Protein AF-A0AAE7AAE0-F1 (afdb_monomer_lite)

Sequence (196 aa):
MTRKLISLSLTSLFLLHGCTSSFTETDPLNIALKTCGMGLSTQTSHVFKAAYEIASKKGAAEFSSTMNRSVDTQEHALLAQLGDKSPESTKAILKEISNVRECVIAQSTLLRPASRPELLEQCRLNIQQRISPPGPVSYGTLRYWTQLPDDPKYKKDMPIMAGHFDNGGKGFDVKAQCDISGGRLQDVIDLEPTAG

Radius of gyration: 27.68 Å; chains: 1; bounding box: 67×88×66 Å

Secondary structure (DSSP, 8-state):
---------------------------HHHHHHHHTT--TTSHHHHHHHHHHHHHTTS-HHHHHHHHHHHHHHHHHHHHHHHTTS-HHHHHHHHHHHHHHHHHHHHHHHHHSPPPHHHHHHHHHHHHHHHHS-SSSS---EEEEEEE-TTSTT--SSS-EEEEEEE-SSS-EEEEEEEE-GGGS--EEEEEPP---

Foldseek 3Di:
DDDDDDDDDPDDDPPPPPDDPPPPVLQLLVVQCVVLPHDCPDPLVVLQVQQQVQLLVDALVCNLVSSVVSSVVSLVVLCVVCDPVDPVVNVVSVVVNVSRVVSSSVSSSVSRQHDPVRLLVVLLVVVLCVVANDDPDGQFHWPPWDWDCVDPPADPQWTKIKTWTDRVPPTGIWIWTFRCPPRHGPDIGTDPPPDD

Structure (mmCIF, N/CA/C/O backbone):
data_AF-A0AAE7AAE0-F1
#
_entry.id   AF-A0AAE7AAE0-F1
#
loop_
_atom_site.group_PDB
_atom_site.id
_atom_site.type_symbol
_atom_site.label_atom_id
_atom_site.label_alt_id
_atom_site.label_comp_id
_atom_site.label_asym_id
_atom_site.label_entity_id
_atom_site.label_seq_id
_atom_site.pdbx_PDB_ins_code
_atom_site.Cartn_x
_atom_site.Cartn_y
_atom_site.Cartn_z
_atom_site.occupancy
_atom_site.B_iso_or_equiv
_atom_site.auth_seq_id
_atom_site.auth_comp_id
_atom_site.auth_asym_id
_atom_site.auth_atom_id
_atom_site.pdbx_PDB_model_num
ATOM 1 N N . MET A 1 1 ? -41.014 -76.962 -3.946 1.00 43.84 1 MET A N 1
ATOM 2 C CA . MET A 1 1 ? -39.890 -76.914 -2.985 1.00 43.84 1 MET A CA 1
ATOM 3 C C . MET A 1 1 ? -38.593 -76.768 -3.763 1.00 43.84 1 MET A C 1
ATOM 5 O O . MET A 1 1 ? -38.156 -77.740 -4.357 1.00 43.84 1 MET A O 1
ATOM 9 N N . THR A 1 2 ? -38.001 -75.573 -3.774 1.00 36.84 2 THR A N 1
ATOM 10 C CA . THR A 1 2 ? -36.657 -75.312 -4.322 1.00 36.84 2 THR A CA 1
ATOM 11 C C . THR A 1 2 ? -36.124 -74.022 -3.695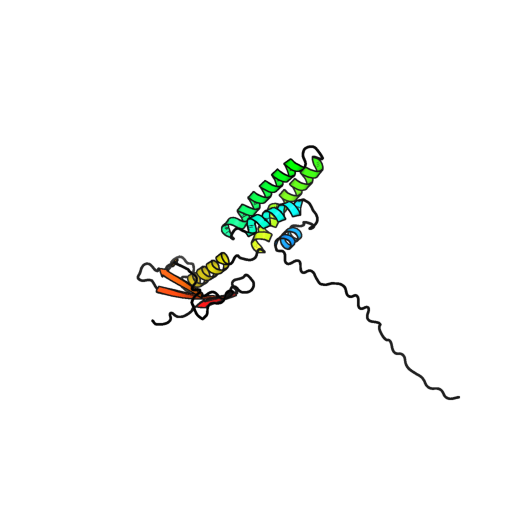 1.00 36.84 2 THR A C 1
ATOM 13 O O . THR A 1 2 ? -36.707 -72.954 -3.850 1.00 36.84 2 THR A O 1
ATOM 16 N N . ARG A 1 3 ? -35.038 -74.146 -2.924 1.00 39.38 3 ARG A N 1
ATOM 17 C CA . ARG A 1 3 ? -34.272 -73.050 -2.307 1.00 39.38 3 ARG A CA 1
ATOM 18 C C . ARG A 1 3 ? -33.516 -72.260 -3.376 1.00 39.38 3 ARG A C 1
ATOM 20 O O . ARG A 1 3 ? -32.877 -72.899 -4.206 1.00 39.38 3 ARG A O 1
ATOM 27 N N . LYS A 1 4 ? -33.430 -70.929 -3.248 1.00 42.41 4 LYS A N 1
ATOM 28 C CA . LYS A 1 4 ? -32.233 -70.155 -3.634 1.00 42.41 4 LYS A CA 1
ATOM 29 C C . LYS A 1 4 ? -32.022 -68.960 -2.696 1.00 42.41 4 LYS A C 1
ATOM 31 O O . LYS A 1 4 ? -32.944 -68.206 -2.417 1.00 42.41 4 LYS A O 1
ATOM 36 N N . LEU A 1 5 ? -30.787 -68.868 -2.205 1.00 49.28 5 LEU A N 1
ATOM 37 C CA . LEU A 1 5 ? -30.197 -67.786 -1.421 1.00 49.28 5 LEU A CA 1
ATOM 38 C C . LEU A 1 5 ? -30.045 -66.513 -2.268 1.00 49.28 5 LEU A C 1
ATOM 40 O O . LEU A 1 5 ? -29.562 -66.602 -3.394 1.00 49.28 5 LEU A O 1
ATOM 44 N N . ILE A 1 6 ? -30.369 -65.351 -1.698 1.00 50.25 6 ILE A N 1
ATOM 45 C CA . ILE A 1 6 ? -29.971 -64.014 -2.179 1.00 50.25 6 ILE A CA 1
ATOM 46 C C . ILE A 1 6 ? -29.660 -63.211 -0.903 1.00 50.25 6 ILE A C 1
ATOM 48 O O . ILE A 1 6 ? -30.561 -62.916 -0.129 1.00 50.25 6 ILE A O 1
ATOM 52 N N . SER A 1 7 ? -28.414 -63.254 -0.425 1.00 47.31 7 SER A N 1
ATOM 53 C CA . SER A 1 7 ? -27.341 -62.273 -0.669 1.00 47.31 7 SER A CA 1
ATOM 54 C C . SER A 1 7 ? -27.640 -60.886 -0.079 1.00 47.31 7 SER A C 1
ATOM 56 O O . SER A 1 7 ? -28.463 -60.134 -0.591 1.00 47.31 7 SER A O 1
ATOM 58 N N . LEU A 1 8 ? -26.939 -60.596 1.026 1.00 45.44 8 LEU A N 1
ATOM 59 C CA . LEU A 1 8 ? -26.774 -59.290 1.662 1.00 45.44 8 LEU A CA 1
ATOM 60 C C . LEU A 1 8 ? -26.325 -58.239 0.635 1.00 45.44 8 LEU A C 1
ATOM 62 O O . LEU A 1 8 ? -25.303 -58.414 -0.025 1.00 45.44 8 LEU A O 1
ATOM 66 N N . SER A 1 9 ? -27.003 -57.096 0.594 1.00 41.69 9 SER A N 1
ATOM 67 C CA . SER A 1 9 ? -26.444 -55.858 0.044 1.00 41.69 9 SER A CA 1
ATOM 68 C C . SER A 1 9 ? -26.658 -54.743 1.062 1.00 41.69 9 SER A C 1
ATOM 70 O O . SER A 1 9 ? -27.753 -54.205 1.198 1.00 41.69 9 SER A O 1
ATOM 72 N N . LEU A 1 10 ? -25.599 -54.440 1.817 1.00 45.53 10 LEU A N 1
ATOM 73 C CA . LEU A 1 10 ? -25.450 -53.200 2.573 1.00 45.53 10 LEU A CA 1
ATOM 74 C C . LEU A 1 10 ? -25.434 -52.038 1.570 1.00 45.53 10 LEU A C 1
ATOM 76 O O . LEU A 1 10 ? -24.402 -51.742 0.972 1.00 45.53 10 LEU A O 1
ATOM 80 N N . THR A 1 11 ? -26.560 -51.363 1.389 1.00 53.41 11 THR A N 1
ATOM 81 C CA . THR A 1 11 ? -26.568 -50.009 0.829 1.00 53.41 11 THR A CA 1
ATOM 82 C C . THR A 1 11 ? -26.506 -49.021 1.980 1.00 53.41 11 THR A C 1
ATOM 84 O O . THR A 1 11 ? -27.521 -48.666 2.576 1.00 53.41 11 THR A O 1
ATOM 87 N N . SER A 1 12 ? -25.278 -48.604 2.294 1.00 45.06 12 SER A N 1
ATOM 88 C CA . SER A 1 12 ? -24.982 -47.402 3.068 1.00 45.06 12 SER A CA 1
ATOM 89 C C . SER A 1 12 ? -25.694 -46.215 2.426 1.00 45.06 12 SER A C 1
ATOM 91 O O . SER A 1 12 ? -25.289 -45.729 1.368 1.00 45.06 12 SER A O 1
ATOM 93 N N . LEU A 1 13 ? -26.780 -45.768 3.053 1.00 44.00 13 LEU A N 1
ATOM 94 C CA . LEU A 1 13 ? -27.458 -44.535 2.691 1.00 44.00 13 LEU A CA 1
ATOM 95 C C . LEU A 1 13 ? -26.522 -43.380 3.069 1.00 44.00 13 LEU A C 1
ATOM 97 O O . LEU A 1 13 ? -26.352 -43.051 4.243 1.00 44.00 13 LEU A O 1
ATOM 101 N N . PHE A 1 14 ? -25.860 -42.819 2.059 1.00 44.91 14 PHE A N 1
ATOM 102 C CA . PHE A 1 14 ? -25.100 -41.585 2.172 1.00 44.91 14 PHE A CA 1
ATOM 103 C C . PHE A 1 14 ? -26.021 -40.483 2.700 1.00 44.91 14 PHE A C 1
ATOM 105 O O . PHE A 1 14 ? -26.915 -39.998 2.009 1.00 44.91 14 PHE A O 1
ATOM 112 N N . LEU A 1 15 ? -25.771 -40.092 3.946 1.00 40.62 15 LEU A N 1
ATOM 113 C CA . LEU A 1 15 ? -26.230 -38.849 4.538 1.00 40.62 15 LEU A CA 1
ATOM 114 C C . LEU A 1 15 ? -25.589 -37.686 3.766 1.00 40.62 15 LEU A C 1
ATOM 116 O O . LEU A 1 15 ? -24.523 -37.197 4.136 1.00 40.62 15 LEU A O 1
ATOM 120 N N . LEU A 1 16 ? -26.234 -37.244 2.686 1.00 38.31 16 LEU A N 1
ATOM 121 C CA . LEU A 1 16 ? -25.961 -35.954 2.053 1.00 38.31 16 LEU A CA 1
ATOM 122 C C . LEU A 1 16 ? -26.473 -34.839 2.977 1.00 38.31 16 LEU A C 1
ATOM 124 O O . LEU A 1 16 ? -27.510 -34.224 2.742 1.00 38.31 16 LEU A O 1
ATOM 128 N N . HIS A 1 17 ? -25.724 -34.586 4.051 1.00 38.88 17 HIS A N 1
ATOM 129 C CA . HIS A 1 17 ? -25.752 -33.306 4.745 1.00 38.88 17 HIS A CA 1
ATOM 130 C C . HIS A 1 17 ? -25.109 -32.271 3.819 1.00 38.88 17 HIS A C 1
ATOM 132 O O . HIS A 1 17 ? -23.898 -32.068 3.825 1.00 38.88 17 HIS A O 1
ATOM 138 N N . GLY A 1 18 ? -25.936 -31.635 2.993 1.00 42.44 18 GLY A N 1
ATOM 139 C CA . GLY A 1 18 ? -25.594 -30.398 2.302 1.00 42.44 18 GLY A CA 1
ATOM 140 C C . GLY A 1 18 ? -25.511 -29.239 3.296 1.00 42.44 18 GLY A C 1
ATOM 141 O O . GLY A 1 18 ? -26.432 -28.441 3.393 1.00 42.44 18 GLY A O 1
ATOM 142 N N . CYS A 1 19 ? -24.403 -29.175 4.027 1.00 45.84 19 CYS A N 1
ATOM 143 C CA . CYS A 1 19 ? -23.901 -28.052 4.818 1.00 45.84 19 CYS A CA 1
ATOM 144 C C . CYS A 1 19 ? -22.377 -28.117 4.614 1.00 45.84 19 CYS A C 1
ATOM 146 O O . CYS A 1 19 ? -21.795 -29.170 4.826 1.00 45.84 19 CYS A O 1
ATOM 148 N N . THR A 1 20 ? -21.633 -27.118 4.170 1.00 37.56 20 THR A N 1
ATOM 149 C CA . THR A 1 20 ? -21.802 -25.675 4.187 1.00 37.56 20 THR A CA 1
ATOM 150 C C . THR A 1 20 ? -21.024 -25.121 2.992 1.00 37.56 20 THR A C 1
ATOM 152 O O . THR A 1 20 ? -19.941 -25.599 2.654 1.00 37.56 20 THR A O 1
ATOM 155 N N . SER A 1 21 ? -21.531 -24.075 2.351 1.00 37.25 21 SER A N 1
ATOM 156 C CA . SER A 1 21 ? -20.639 -23.124 1.699 1.00 37.25 21 SER A CA 1
ATOM 157 C C . SER A 1 21 ? -19.737 -22.564 2.795 1.00 37.25 21 SER A C 1
ATOM 159 O O . SER A 1 21 ? -20.201 -21.791 3.635 1.00 37.25 21 SER A O 1
ATOM 161 N N . SER A 1 22 ? -18.481 -23.005 2.837 1.00 30.20 22 SER A N 1
ATOM 162 C CA . SER A 1 22 ? -17.444 -22.363 3.631 1.00 30.20 22 SER A CA 1
ATOM 163 C C . SER A 1 22 ? -17.414 -20.892 3.230 1.00 30.20 22 SER A C 1
ATOM 165 O O . SER A 1 22 ? -16.876 -20.539 2.184 1.00 30.20 22 SER A O 1
ATOM 167 N N . PHE A 1 23 ? -18.026 -20.033 4.044 1.00 35.06 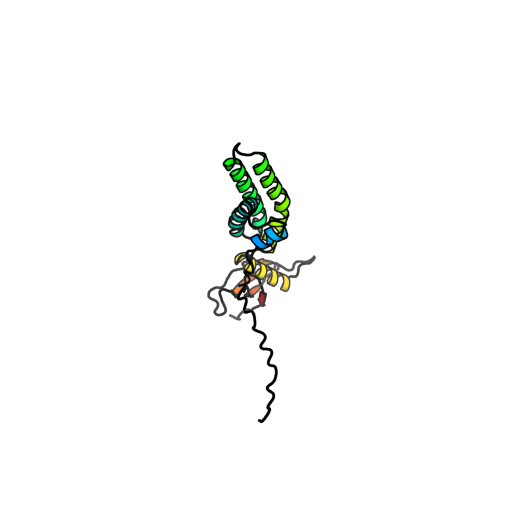23 PHE A N 1
ATOM 168 C CA . PHE A 1 23 ? -17.685 -18.622 4.082 1.00 35.06 23 PHE A CA 1
ATOM 169 C C . PHE A 1 23 ? -16.222 -18.587 4.526 1.00 35.06 23 PHE A C 1
ATOM 171 O O . PHE A 1 23 ? -15.909 -18.585 5.714 1.00 35.06 23 PHE A O 1
ATOM 178 N N . THR A 1 24 ? -15.297 -18.655 3.571 1.00 42.22 24 THR A N 1
ATOM 179 C CA . THR A 1 24 ? -13.957 -18.132 3.798 1.00 42.22 24 THR A CA 1
ATOM 180 C C . THR A 1 24 ? -14.162 -16.652 4.041 1.00 42.22 24 THR A C 1
ATOM 182 O O . THR A 1 24 ? -14.444 -15.893 3.119 1.00 42.22 24 THR A O 1
ATOM 185 N N . GLU A 1 25 ? -14.146 -16.270 5.309 1.00 46.31 25 GLU A N 1
ATOM 186 C CA . GLU A 1 25 ? -14.169 -14.888 5.742 1.00 46.31 25 GLU A CA 1
ATOM 187 C C . GLU A 1 25 ? -12.886 -14.226 5.226 1.00 46.31 25 GLU A C 1
ATOM 189 O O . GLU A 1 25 ? -11.825 -14.334 5.829 1.00 46.31 25 GLU A O 1
ATOM 194 N N . THR A 1 26 ? -12.964 -13.646 4.025 1.00 63.59 26 THR A N 1
ATOM 195 C CA . THR A 1 26 ? -11.843 -13.008 3.318 1.00 63.59 26 THR A CA 1
ATOM 196 C C . THR A 1 26 ? -11.649 -11.551 3.718 1.00 63.59 26 THR A C 1
ATOM 198 O O . THR A 1 26 ? -10.792 -10.888 3.142 1.00 63.59 26 THR A O 1
ATOM 201 N N . ASP A 1 27 ? -12.455 -11.023 4.643 1.00 81.50 27 ASP A N 1
ATOM 202 C CA . ASP A 1 27 ? -12.298 -9.655 5.129 1.00 81.50 27 ASP A CA 1
ATOM 203 C C . ASP A 1 27 ? -11.040 -9.575 6.020 1.00 81.50 27 ASP A C 1
ATOM 205 O O . ASP A 1 27 ? -11.009 -10.202 7.088 1.00 81.50 27 ASP A O 1
ATOM 209 N N . PRO A 1 28 ? -10.003 -8.817 5.610 1.00 86.44 28 PRO A N 1
ATOM 210 C CA . PRO A 1 28 ? -8.770 -8.647 6.375 1.00 86.44 28 PRO A CA 1
ATOM 211 C C . PRO A 1 28 ? -9.005 -8.219 7.820 1.00 86.44 28 PRO A C 1
ATOM 213 O O . PRO A 1 28 ? -8.279 -8.647 8.718 1.00 86.44 28 PRO A O 1
ATOM 216 N N . LEU A 1 29 ? -10.020 -7.381 8.051 1.00 88.62 29 LEU A N 1
ATOM 217 C CA . LEU A 1 29 ? -10.337 -6.908 9.385 1.00 88.62 29 LEU A CA 1
ATOM 218 C C . LEU A 1 29 ? -10.922 -8.030 10.240 1.00 88.62 29 LEU A C 1
ATOM 220 O O . LEU A 1 29 ? -10.530 -8.181 11.391 1.00 88.62 29 LEU A O 1
ATOM 224 N N . ASN A 1 30 ? -11.830 -8.840 9.703 1.00 89.19 30 ASN A N 1
ATOM 225 C CA . ASN A 1 30 ? -12.434 -9.921 10.478 1.00 89.19 30 ASN A CA 1
ATOM 226 C C . ASN A 1 30 ? -11.396 -10.978 10.872 1.00 89.19 30 ASN A C 1
ATOM 228 O O . ASN A 1 30 ? -11.397 -11.458 12.008 1.00 89.19 30 ASN A O 1
ATOM 232 N N . ILE A 1 31 ? -10.454 -11.276 9.970 1.00 88.94 31 ILE A N 1
ATOM 233 C CA . ILE A 1 31 ? -9.295 -12.122 10.276 1.00 88.94 31 ILE A CA 1
ATOM 234 C C . ILE A 1 31 ? -8.451 -11.481 11.387 1.00 88.94 31 ILE A C 1
ATOM 236 O O . ILE A 1 31 ? -8.085 -12.171 12.340 1.00 88.94 31 ILE A O 1
ATOM 240 N N . ALA A 1 32 ? -8.175 -10.175 11.310 1.00 91.00 32 ALA A N 1
ATOM 241 C CA . ALA A 1 32 ? -7.429 -9.447 12.337 1.00 91.00 32 ALA A CA 1
ATOM 242 C C . ALA A 1 32 ? -8.123 -9.493 13.708 1.00 91.00 32 ALA A C 1
ATOM 244 O O . ALA A 1 32 ? -7.499 -9.879 14.693 1.00 91.00 32 ALA A O 1
ATOM 245 N N . LEU A 1 33 ? -9.417 -9.173 13.772 1.00 89.88 33 LEU A N 1
ATOM 246 C CA . LEU A 1 33 ? -10.214 -9.194 15.003 1.00 89.88 33 LEU A CA 1
ATOM 247 C C . LEU A 1 33 ? -10.193 -10.583 15.649 1.00 89.88 33 LEU A C 1
ATOM 249 O O . LEU A 1 33 ? -9.865 -10.712 16.829 1.00 89.88 33 LEU A O 1
ATOM 253 N N . LYS A 1 34 ? -10.446 -11.633 14.861 1.00 89.19 34 LYS A N 1
ATOM 254 C CA . LYS A 1 34 ? -10.411 -13.020 15.338 1.00 89.19 34 LYS A CA 1
ATOM 255 C C . LYS A 1 34 ? -9.024 -13.428 15.834 1.00 89.19 34 LYS A C 1
ATOM 257 O O . LYS A 1 34 ? -8.907 -14.067 16.876 1.00 89.19 34 LYS A O 1
ATOM 262 N N . THR A 1 35 ? -7.975 -13.039 15.109 1.00 90.25 35 THR A N 1
ATOM 263 C CA . THR A 1 35 ? -6.575 -13.307 15.483 1.00 90.25 35 THR A CA 1
ATOM 264 C C . THR A 1 35 ? -6.213 -12.628 16.803 1.00 90.25 35 THR A C 1
ATOM 266 O O . THR A 1 35 ? -5.500 -13.203 17.619 1.00 90.25 35 THR A O 1
ATOM 269 N N . CYS A 1 36 ? -6.757 -11.438 17.048 1.00 90.56 36 CYS A N 1
ATOM 270 C CA . CYS A 1 36 ? -6.532 -10.664 18.265 1.00 90.56 36 CYS A CA 1
ATOM 271 C C . CYS A 1 36 ? -7.472 -11.035 19.423 1.00 90.56 36 CYS A C 1
ATOM 273 O O . CYS A 1 36 ? -7.537 -10.312 20.414 1.00 90.56 36 CYS A O 1
ATOM 275 N N . GLY A 1 37 ? -8.186 -12.163 19.318 1.00 84.62 37 GLY A N 1
ATOM 276 C CA . GLY A 1 37 ? -9.012 -12.702 20.398 1.00 84.62 37 GLY A CA 1
ATOM 277 C C . GLY A 1 37 ? -10.410 -12.093 20.507 1.00 84.62 37 GLY A C 1
ATOM 278 O O . GLY A 1 37 ? -11.085 -12.333 21.505 1.00 84.62 37 GLY A O 1
ATOM 279 N N . MET A 1 38 ? -10.871 -11.343 19.500 1.00 79.31 38 MET A N 1
ATOM 280 C CA . MET A 1 38 ? -12.237 -10.821 19.471 1.00 79.31 38 MET A CA 1
ATOM 281 C C . MET A 1 38 ? -13.214 -11.774 18.777 1.00 79.31 38 MET A C 1
ATOM 283 O O . MET A 1 38 ? -12.979 -12.250 17.665 1.00 79.31 38 MET A O 1
ATOM 287 N N . GLY A 1 39 ? -14.375 -11.977 19.402 1.00 63.00 39 GLY A N 1
ATOM 288 C CA . GLY A 1 39 ? -15.562 -12.496 18.723 1.00 63.00 39 GLY A CA 1
ATOM 289 C C . GLY A 1 39 ? -16.197 -11.403 17.857 1.00 63.00 39 GLY A C 1
ATOM 290 O O . GLY A 1 39 ? -16.335 -10.266 18.294 1.00 63.00 39 GLY A O 1
ATOM 291 N N . LEU A 1 40 ? -16.604 -11.733 16.630 1.00 55.91 40 LEU A N 1
ATOM 292 C CA . LEU A 1 40 ? -17.069 -10.772 15.610 1.00 55.91 40 LEU A CA 1
ATOM 293 C C . LEU A 1 40 ? -18.348 -9.978 15.981 1.00 55.91 40 LEU A C 1
ATOM 295 O O . LEU A 1 40 ? -18.718 -9.051 15.264 1.00 55.91 40 LEU A O 1
ATOM 299 N N . SER A 1 41 ? -19.017 -10.298 17.096 1.00 59.12 41 SER A N 1
ATOM 300 C CA . SER A 1 41 ? -20.353 -9.804 17.465 1.00 59.12 41 SER A CA 1
ATOM 301 C C . SER A 1 41 ? -20.395 -8.723 18.563 1.00 59.12 41 SER A C 1
ATOM 303 O O . SER A 1 41 ? -21.391 -8.639 19.281 1.00 59.12 41 SER A O 1
ATOM 305 N N . THR A 1 42 ? -19.345 -7.917 18.750 1.00 71.19 42 THR A N 1
ATOM 306 C CA . THR A 1 42 ? -19.265 -6.917 19.839 1.00 71.19 42 THR A CA 1
ATOM 307 C C . THR A 1 42 ? -19.277 -5.467 19.330 1.00 71.19 42 THR A C 1
ATOM 309 O O . THR A 1 42 ? -18.862 -5.184 18.213 1.00 71.19 42 THR A O 1
ATOM 312 N N . GLN A 1 43 ? -19.722 -4.501 20.148 1.00 79.31 43 GLN A N 1
ATOM 313 C CA . GLN A 1 43 ? -19.635 -3.058 19.827 1.00 79.31 43 GLN A CA 1
ATOM 314 C C . GLN A 1 43 ? -18.187 -2.603 19.549 1.00 79.31 43 GLN A C 1
ATOM 316 O O . GLN A 1 43 ? -17.957 -1.721 18.724 1.00 79.31 43 GLN A O 1
ATOM 321 N N . THR A 1 44 ? -17.209 -3.278 20.155 1.00 81.75 44 THR A N 1
ATOM 322 C CA . THR A 1 44 ? -15.772 -3.177 19.868 1.00 81.75 44 THR A CA 1
ATOM 323 C C . THR A 1 44 ? -15.456 -3.442 18.387 1.00 81.75 44 THR A C 1
ATOM 325 O O . THR A 1 44 ? -14.665 -2.712 17.791 1.00 81.75 44 THR A O 1
ATOM 328 N N . SER A 1 45 ? -16.093 -4.430 17.738 1.00 85.12 45 SER A N 1
ATOM 329 C CA . SER A 1 45 ? -15.831 -4.730 16.319 1.00 85.12 45 SER A CA 1
ATOM 330 C C . SER A 1 45 ? -16.312 -3.609 15.396 1.00 85.12 45 SER A C 1
ATOM 332 O O . SER A 1 45 ? -15.641 -3.293 14.413 1.00 85.12 45 SER A O 1
ATOM 334 N N . HIS A 1 46 ? -17.414 -2.936 15.746 1.00 87.88 46 HIS A N 1
ATOM 335 C CA . HIS A 1 46 ? -17.930 -1.791 14.992 1.00 87.88 46 HIS A CA 1
ATOM 336 C C . HIS A 1 46 ? -16.971 -0.597 14.995 1.00 87.88 46 HIS A C 1
ATOM 338 O O . HIS A 1 46 ? -16.801 0.041 13.955 1.00 87.88 46 HIS A O 1
ATOM 344 N N . VAL A 1 47 ? -16.307 -0.332 16.125 1.00 90.50 47 VAL A N 1
ATOM 345 C CA . VAL A 1 47 ? -15.274 0.711 16.237 1.00 90.50 47 VAL A CA 1
ATOM 346 C C . VAL A 1 47 ? -14.142 0.449 15.244 1.00 90.50 47 VAL A C 1
ATOM 348 O O . VAL A 1 47 ? -13.807 1.316 14.433 1.00 90.50 47 VAL A O 1
ATOM 351 N N . PHE A 1 48 ? -13.599 -0.769 15.247 1.00 92.06 48 PHE A N 1
ATOM 352 C CA . PHE A 1 48 ? -12.523 -1.134 14.330 1.00 92.06 48 PHE A CA 1
ATOM 353 C C . PHE A 1 48 ? -12.978 -1.199 12.873 1.00 92.06 48 PHE A C 1
ATOM 355 O O . PHE A 1 48 ? -12.2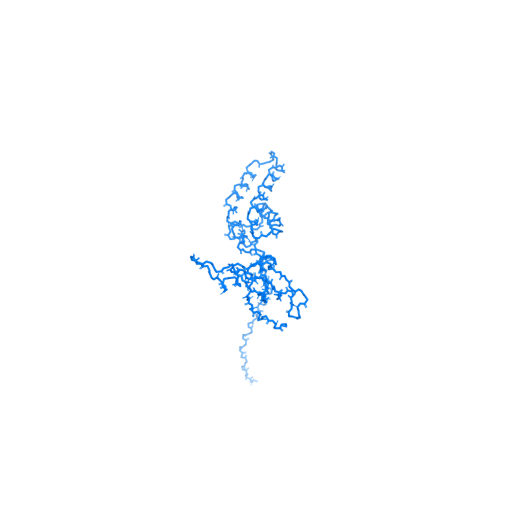08 -0.829 11.990 1.00 92.06 48 PHE A O 1
ATOM 362 N N . LYS A 1 49 ? -14.226 -1.596 12.602 1.00 91.25 49 LYS A N 1
ATOM 363 C CA . LYS A 1 49 ? -14.786 -1.604 11.245 1.00 91.25 49 LYS A CA 1
ATOM 364 C C . LYS A 1 49 ? -14.883 -0.209 10.652 1.00 91.25 49 LYS A C 1
ATOM 366 O O . LYS A 1 49 ? -14.363 0.022 9.562 1.00 91.25 49 LYS A O 1
ATOM 371 N N . ALA A 1 50 ? -15.456 0.734 11.392 1.00 91.19 50 ALA A N 1
ATOM 372 C CA . ALA A 1 50 ? -15.518 2.125 10.959 1.00 91.19 50 ALA A CA 1
ATOM 373 C C . ALA A 1 50 ? -14.109 2.716 10.765 1.00 91.19 50 ALA A C 1
ATOM 375 O O . ALA A 1 50 ? -13.846 3.391 9.770 1.00 91.19 50 ALA A O 1
ATOM 376 N N . ALA A 1 51 ? -13.177 2.416 11.677 1.00 93.06 51 ALA A N 1
ATOM 377 C CA . ALA A 1 51 ? -11.794 2.865 11.558 1.00 93.06 51 ALA A CA 1
ATOM 378 C C . ALA A 1 51 ? -11.080 2.282 10.328 1.00 93.06 51 ALA A C 1
ATOM 380 O O . ALA A 1 51 ? -10.396 3.012 9.606 1.00 93.06 51 ALA A O 1
ATOM 381 N N . TYR A 1 52 ? -11.272 0.991 10.052 1.00 91.88 52 TYR A N 1
ATOM 382 C CA . TYR A 1 52 ? -10.704 0.313 8.892 1.00 91.88 52 TYR A CA 1
ATOM 383 C C . TYR A 1 52 ? -11.256 0.872 7.579 1.00 91.88 52 TYR A C 1
ATOM 385 O O . TYR A 1 52 ? -10.484 1.114 6.660 1.00 91.88 52 TYR A O 1
ATOM 393 N N . GLU A 1 53 ? -12.561 1.139 7.479 1.00 90.31 53 GLU A N 1
ATOM 394 C CA . GLU A 1 53 ? -13.181 1.722 6.277 1.00 90.31 53 GLU A CA 1
ATOM 395 C C . GLU A 1 53 ? -12.651 3.127 5.944 1.00 90.31 53 GLU A C 1
ATOM 397 O O . GLU A 1 53 ? -12.599 3.526 4.777 1.00 90.31 53 GLU A O 1
ATOM 402 N N . ILE A 1 54 ? -12.257 3.899 6.960 1.00 89.56 54 ILE A N 1
ATOM 403 C CA . ILE A 1 54 ? -11.617 5.207 6.776 1.00 89.56 54 ILE A CA 1
ATOM 404 C C . ILE A 1 54 ? -10.150 5.019 6.376 1.00 89.56 54 ILE A C 1
ATOM 406 O O . ILE A 1 54 ? -9.688 5.648 5.421 1.00 89.56 54 ILE A O 1
ATOM 410 N N . ALA A 1 55 ? -9.425 4.144 7.077 1.00 89.75 55 ALA A N 1
ATOM 411 C CA . ALA A 1 55 ? -8.010 3.885 6.833 1.00 89.75 55 ALA A CA 1
ATOM 412 C C . ALA A 1 55 ? -7.749 3.203 5.483 1.00 89.75 55 ALA A C 1
ATOM 414 O O . ALA A 1 55 ? -6.751 3.502 4.840 1.00 89.75 55 ALA A O 1
ATOM 415 N N . SER A 1 56 ? -8.649 2.344 5.003 1.00 86.44 56 SER A N 1
ATOM 416 C CA . SER A 1 56 ? -8.515 1.622 3.729 1.00 86.44 56 SER A CA 1
ATOM 417 C C . SER A 1 56 ? -8.596 2.533 2.503 1.00 86.44 56 SER A C 1
ATOM 419 O O . SER A 1 56 ? -8.120 2.177 1.427 1.00 86.44 56 SER A O 1
ATOM 421 N N . LYS A 1 57 ? -9.152 3.738 2.665 1.00 85.94 57 LYS A N 1
ATOM 422 C CA . LYS A 1 57 ? -9.120 4.804 1.651 1.00 85.94 57 LYS A CA 1
ATOM 423 C C . LYS A 1 57 ? -7.765 5.512 1.592 1.00 85.94 57 LYS A C 1
ATOM 425 O O . LYS A 1 57 ? -7.544 6.327 0.699 1.00 85.94 57 LYS A O 1
ATOM 430 N N . LYS A 1 58 ? -6.883 5.252 2.558 1.00 83.62 58 LYS A N 1
ATOM 431 C CA . LYS A 1 58 ? -5.523 5.781 2.630 1.00 83.62 58 LYS A CA 1
ATOM 432 C C . LYS A 1 58 ? -4.527 4.718 2.180 1.00 83.62 58 LYS A C 1
ATOM 434 O O . LYS A 1 58 ? -4.782 3.520 2.279 1.00 83.62 58 LYS A O 1
ATOM 439 N N . GLY A 1 59 ? -3.390 5.174 1.665 1.00 76.50 59 GLY A N 1
ATOM 440 C CA . GLY A 1 59 ? -2.298 4.279 1.298 1.00 76.50 59 GLY A CA 1
ATOM 441 C C . GLY A 1 59 ? -1.557 3.722 2.520 1.00 76.50 59 GLY A C 1
ATOM 442 O O . GLY A 1 59 ? -1.725 4.203 3.641 1.00 76.50 59 GLY A O 1
ATOM 443 N N . ALA A 1 60 ? -0.673 2.753 2.280 1.00 81.81 60 ALA A N 1
ATOM 444 C CA . ALA A 1 60 ? 0.152 2.050 3.266 1.00 81.81 60 ALA A CA 1
ATOM 445 C C . ALA A 1 60 ? 0.782 2.967 4.317 1.00 81.81 60 ALA A C 1
ATOM 447 O O . ALA A 1 60 ? 0.714 2.679 5.509 1.00 81.81 60 ALA A O 1
ATOM 448 N N . ALA A 1 61 ? 1.377 4.070 3.857 1.00 83.44 61 ALA A N 1
ATOM 449 C CA . ALA A 1 61 ? 2.133 4.998 4.690 1.00 83.44 61 ALA A CA 1
ATOM 450 C C . ALA A 1 61 ? 1.274 5.662 5.778 1.00 83.44 61 ALA A C 1
ATOM 452 O O . ALA A 1 61 ? 1.770 5.975 6.855 1.00 83.44 61 ALA A O 1
ATOM 453 N N . GLU A 1 62 ? -0.017 5.857 5.508 1.00 87.44 62 GLU A N 1
ATOM 454 C CA . GLU A 1 62 ? -0.946 6.535 6.415 1.00 87.44 62 GLU A CA 1
ATOM 455 C C . GLU A 1 62 ? -1.965 5.580 7.039 1.00 87.44 62 GLU A C 1
ATOM 457 O O . GLU A 1 62 ? -2.774 6.006 7.864 1.00 87.44 62 GLU A O 1
ATOM 462 N N . PHE A 1 63 ? -1.956 4.300 6.659 1.00 90.50 63 PHE A N 1
ATOM 463 C CA . PHE A 1 63 ? -2.983 3.349 7.069 1.00 90.50 63 PHE A CA 1
ATOM 464 C C . PHE A 1 63 ? -3.040 3.217 8.595 1.00 90.50 63 PHE A C 1
ATOM 466 O O . PHE A 1 63 ? -4.067 3.513 9.199 1.00 90.50 63 PHE A O 1
ATOM 473 N N . SER A 1 64 ? -1.934 2.841 9.244 1.00 91.94 64 SER A N 1
ATOM 474 C CA . SER A 1 64 ? -1.917 2.571 10.689 1.00 91.94 64 SER A CA 1
ATOM 475 C C . SER A 1 64 ? -2.141 3.830 11.535 1.00 91.94 64 SER A C 1
ATOM 477 O O . SER A 1 64 ? -2.802 3.764 12.572 1.00 91.94 64 SER A O 1
ATOM 479 N N . SER A 1 65 ? -1.637 4.990 11.101 1.00 93.88 65 SER A N 1
ATOM 480 C CA . SER A 1 65 ? -1.869 6.266 11.794 1.00 93.88 65 SER A CA 1
ATOM 481 C C . SER A 1 65 ? -3.322 6.734 11.648 1.00 93.88 65 SER A C 1
ATOM 483 O O . SER A 1 65 ? -3.927 7.178 12.625 1.00 93.88 65 SER A O 1
ATOM 485 N N . THR A 1 66 ? -3.917 6.567 10.463 1.00 94.31 66 THR A N 1
ATOM 486 C CA . THR A 1 66 ? -5.339 6.851 10.221 1.00 94.31 66 THR A CA 1
ATOM 487 C C . THR A 1 66 ? -6.233 5.900 11.002 1.00 94.31 66 THR A C 1
ATOM 489 O O . THR A 1 66 ? -7.241 6.337 11.554 1.00 94.31 66 THR A O 1
ATOM 492 N N . MET A 1 67 ? -5.862 4.622 11.085 1.00 94.44 67 MET A N 1
ATOM 493 C CA . MET A 1 67 ? -6.602 3.621 11.847 1.00 94.44 67 MET A CA 1
ATOM 494 C C . MET A 1 67 ? -6.613 3.993 13.335 1.00 94.44 67 MET A C 1
ATOM 496 O O . MET A 1 67 ? -7.692 4.136 13.898 1.00 94.44 67 MET A O 1
ATOM 500 N N . ASN A 1 68 ? -5.449 4.300 13.926 1.00 95.44 68 ASN A N 1
ATOM 501 C CA . ASN A 1 68 ? -5.351 4.788 15.310 1.00 95.44 68 ASN A CA 1
ATOM 502 C C . ASN A 1 68 ? -6.260 5.997 15.574 1.00 95.44 68 ASN A C 1
ATOM 504 O O . ASN A 1 68 ? -7.134 5.936 16.433 1.00 95.44 68 ASN A O 1
ATOM 508 N N . ARG A 1 69 ? -6.114 7.069 14.782 1.00 95.00 69 ARG A N 1
ATOM 509 C CA . ARG A 1 69 ? -6.918 8.292 14.951 1.00 95.00 69 ARG A CA 1
ATOM 510 C C . ARG A 1 69 ? -8.417 8.033 14.780 1.00 95.00 69 ARG A C 1
ATOM 512 O O . ARG A 1 69 ? -9.246 8.673 15.429 1.00 95.00 69 ARG A O 1
ATOM 519 N N . SER A 1 70 ? -8.780 7.124 13.879 1.00 94.69 70 SER A N 1
ATOM 520 C CA . SER A 1 70 ? -10.182 6.782 13.650 1.00 94.69 70 SER A CA 1
ATOM 521 C C . SER A 1 70 ? -10.751 5.977 14.814 1.00 94.69 70 SER A C 1
ATOM 523 O O . SER A 1 70 ? -11.873 6.260 15.217 1.00 94.69 70 SER A O 1
ATOM 525 N N . VAL A 1 71 ? -9.986 5.052 15.406 1.00 94.00 71 VAL A N 1
ATOM 526 C CA . VAL A 1 71 ? -10.388 4.357 16.640 1.00 94.00 71 VAL A CA 1
ATOM 527 C C . VAL A 1 71 ? -10.618 5.362 17.767 1.00 94.00 71 VAL A C 1
ATOM 529 O O . VAL A 1 71 ? -11.685 5.322 18.369 1.00 94.00 71 VAL A O 1
ATOM 532 N N . ASP A 1 72 ? -9.711 6.323 17.978 1.00 93.19 72 ASP A N 1
ATOM 533 C CA . ASP A 1 72 ? -9.897 7.380 18.990 1.00 93.19 72 ASP A CA 1
ATOM 534 C C . ASP A 1 72 ? -11.203 8.161 18.762 1.00 93.19 72 ASP A C 1
ATOM 536 O O . ASP A 1 72 ? -11.983 8.410 19.680 1.00 93.19 72 ASP A O 1
ATOM 540 N N . THR A 1 73 ? -11.485 8.507 17.503 1.00 93.12 73 THR A N 1
ATOM 541 C CA . THR A 1 73 ? -12.715 9.218 17.123 1.00 93.12 73 THR A CA 1
ATOM 542 C C . THR A 1 73 ? -13.964 8.393 17.443 1.00 93.12 73 THR A C 1
ATOM 544 O O . THR A 1 73 ? -14.949 8.929 17.953 1.00 93.12 73 THR A O 1
ATOM 547 N N . GLN A 1 74 ? -13.933 7.089 17.159 1.00 90.50 74 GLN A N 1
ATOM 548 C CA . GLN A 1 74 ? -15.052 6.190 17.433 1.00 90.50 74 GLN A CA 1
ATOM 549 C C . GLN A 1 74 ? -15.229 5.923 18.934 1.00 90.50 74 GLN A C 1
ATOM 551 O O . GLN A 1 74 ? -16.364 5.857 19.397 1.00 90.50 74 GLN A O 1
ATOM 556 N N . GLU A 1 75 ? -14.150 5.836 19.715 1.00 89.06 75 GLU A N 1
ATOM 557 C CA . GLU A 1 75 ? -14.221 5.746 21.180 1.00 89.06 75 GLU A CA 1
ATOM 558 C C . GLU A 1 75 ? -14.872 6.991 21.791 1.00 89.06 75 GLU A C 1
ATOM 560 O O . GLU A 1 75 ? -15.763 6.875 22.635 1.00 89.06 75 GLU A O 1
ATOM 565 N N . HIS A 1 76 ? -14.487 8.185 21.331 1.00 87.31 76 HIS A N 1
ATOM 566 C CA . HIS A 1 76 ? -15.111 9.434 21.768 1.00 87.31 76 HIS A CA 1
ATOM 567 C C . HIS A 1 76 ? -16.595 9.509 21.390 1.00 87.31 76 HIS A C 1
ATOM 569 O O . HIS A 1 76 ? -17.418 9.934 22.204 1.00 87.31 76 HIS A O 1
ATOM 575 N N . ALA A 1 77 ? -16.960 9.066 20.184 1.00 86.38 77 ALA A N 1
ATOM 576 C CA . ALA A 1 77 ? -18.355 9.005 19.757 1.00 86.38 77 ALA A CA 1
ATOM 577 C C . ALA A 1 77 ? -19.170 8.005 20.595 1.00 86.38 77 ALA A C 1
ATOM 579 O O . ALA A 1 77 ? -20.293 8.310 20.996 1.00 86.38 77 ALA A O 1
ATOM 580 N N . LEU A 1 78 ? -18.594 6.840 20.905 1.00 83.12 78 LEU A N 1
ATOM 581 C CA . LEU A 1 78 ? -19.216 5.819 21.745 1.00 83.12 78 LEU A CA 1
ATOM 582 C C . LEU A 1 78 ? -19.463 6.339 23.169 1.00 83.12 78 LEU A C 1
ATOM 584 O O . LEU A 1 78 ? -20.562 6.184 23.700 1.00 83.12 78 LEU A O 1
ATOM 588 N N . LEU A 1 79 ? -18.475 7.021 23.756 1.00 82.75 79 LEU A N 1
ATOM 589 C CA . LEU A 1 79 ? -18.605 7.702 25.047 1.00 82.75 79 LEU A CA 1
ATOM 590 C C . LEU A 1 79 ? -19.757 8.717 25.044 1.00 82.75 79 LEU A C 1
ATOM 592 O O . LEU A 1 79 ? -20.586 8.714 25.954 1.00 82.75 79 LEU A O 1
ATOM 596 N N . ALA A 1 80 ? -19.845 9.550 24.004 1.00 82.06 80 ALA A N 1
ATOM 597 C CA . ALA A 1 80 ? -20.902 10.551 23.877 1.00 82.06 80 ALA A CA 1
ATOM 598 C C . ALA A 1 80 ? -22.302 9.931 23.708 1.00 82.06 80 ALA A C 1
ATOM 600 O O . ALA A 1 80 ? -23.277 10.469 24.230 1.00 82.06 80 ALA A O 1
ATOM 601 N N . GLN A 1 81 ? -22.416 8.799 23.003 1.00 75.94 81 GLN A N 1
ATOM 602 C CA . GLN A 1 81 ? -23.689 8.095 22.799 1.00 75.94 81 GLN A CA 1
ATOM 603 C C . GLN A 1 81 ? -24.197 7.390 24.060 1.00 75.94 81 GLN A C 1
ATOM 605 O O . GLN A 1 81 ? -25.408 7.313 24.277 1.00 75.94 81 GLN A O 1
ATOM 610 N N . LEU A 1 82 ? -23.290 6.860 24.882 1.00 71.00 82 LEU A N 1
ATOM 611 C CA . LEU A 1 82 ? -23.655 6.086 26.068 1.00 71.00 82 LEU A CA 1
ATOM 612 C C . LEU A 1 82 ? -24.039 6.975 27.264 1.00 71.00 82 LEU A C 1
ATOM 614 O O . LEU A 1 82 ? -24.847 6.546 28.093 1.00 71.00 82 LEU A O 1
ATOM 618 N N . GLY A 1 83 ? -23.544 8.217 27.326 1.00 67.12 83 GLY A N 1
ATOM 619 C CA . GLY A 1 83 ? -23.857 9.160 28.408 1.00 67.12 83 GLY A CA 1
ATOM 620 C C . GLY A 1 83 ? -23.676 8.535 29.802 1.00 67.12 83 GLY A C 1
ATOM 621 O O . GLY A 1 83 ? -22.769 7.733 30.012 1.00 67.12 83 GLY A O 1
ATOM 622 N N . ASP A 1 84 ? -24.587 8.834 30.736 1.00 61.00 84 ASP A N 1
ATOM 623 C CA . ASP A 1 84 ? -24.599 8.275 32.105 1.00 61.00 84 ASP A CA 1
ATOM 624 C C . ASP A 1 84 ? -25.269 6.886 32.224 1.00 61.00 84 ASP A C 1
ATOM 626 O O . ASP A 1 84 ? -25.464 6.372 33.327 1.00 61.00 84 ASP A O 1
ATOM 630 N N . LYS A 1 85 ? -25.685 6.253 31.116 1.00 59.31 85 LYS A N 1
ATOM 631 C CA . LYS A 1 85 ? -26.663 5.148 31.173 1.00 59.31 85 LYS A CA 1
ATOM 632 C C . LYS A 1 85 ? -26.107 3.794 31.632 1.00 59.31 85 LYS A C 1
ATOM 634 O O . LYS A 1 85 ? -26.909 2.937 31.989 1.00 59.31 85 LYS A O 1
ATOM 639 N N . SER A 1 86 ? -24.785 3.587 31.645 1.00 61.38 86 SER A N 1
ATOM 640 C CA . SER A 1 86 ? -24.127 2.438 32.304 1.00 61.38 86 SER A CA 1
ATOM 641 C C . SER A 1 86 ? -22.587 2.554 32.242 1.00 61.38 86 SER A C 1
ATOM 643 O O . SER A 1 86 ? -21.966 2.030 31.309 1.00 61.38 86 SER A O 1
ATOM 645 N N . PRO A 1 87 ? -21.946 3.210 33.232 1.00 68.06 87 PRO A N 1
ATOM 646 C CA . PRO A 1 87 ? -20.496 3.438 33.256 1.00 68.06 87 PRO A CA 1
ATOM 647 C C . PRO A 1 87 ? -19.667 2.152 33.159 1.00 68.06 87 PRO A C 1
ATOM 649 O O . PRO A 1 87 ? -18.635 2.127 32.493 1.00 68.06 87 PRO A O 1
ATOM 652 N N . GLU A 1 88 ? -20.135 1.070 33.784 1.00 71.81 88 GLU A N 1
ATOM 653 C CA . GLU A 1 88 ? -19.421 -0.211 33.818 1.00 71.81 88 GLU A CA 1
ATOM 654 C C . GLU A 1 88 ? -19.403 -0.909 32.453 1.00 71.81 88 GLU A C 1
ATOM 656 O O . GLU A 1 88 ? -18.369 -1.438 32.048 1.00 71.81 88 GLU A O 1
ATOM 661 N N . SER A 1 89 ? -20.506 -0.856 31.695 1.00 71.12 89 SER A N 1
ATOM 662 C CA . SER A 1 89 ? -20.545 -1.437 30.344 1.00 71.12 89 SER A CA 1
ATOM 663 C C . SER A 1 89 ? -19.663 -0.661 29.362 1.00 71.12 89 SER A C 1
ATOM 665 O O . SER A 1 89 ? -18.870 -1.261 28.639 1.00 71.12 89 SER A O 1
ATOM 667 N N . THR A 1 90 ? -19.708 0.673 29.411 1.00 74.88 90 THR A N 1
ATOM 668 C CA . THR A 1 90 ? -18.852 1.548 28.601 1.00 74.88 90 THR A CA 1
ATOM 669 C C . THR A 1 90 ? -17.377 1.323 28.919 1.00 74.88 90 THR A C 1
ATOM 671 O O . THR A 1 90 ? -16.553 1.185 28.018 1.00 74.88 90 THR A O 1
ATOM 674 N N . LYS A 1 91 ? -17.034 1.222 30.208 1.00 78.88 91 LYS A N 1
ATOM 675 C CA . LYS A 1 91 ? -15.668 0.959 30.672 1.00 78.88 91 LYS A CA 1
ATOM 676 C C . LYS A 1 91 ? -15.167 -0.419 30.244 1.00 78.88 91 LYS A C 1
ATOM 678 O O . LYS A 1 91 ? -13.998 -0.543 29.887 1.00 78.88 91 LYS A O 1
ATOM 683 N N . ALA A 1 92 ? -16.028 -1.436 30.253 1.00 81.38 92 ALA A N 1
ATOM 684 C CA . ALA A 1 92 ? -15.684 -2.765 29.758 1.00 81.38 92 ALA A CA 1
ATOM 685 C C . ALA A 1 92 ? -15.365 -2.745 28.254 1.00 81.38 92 ALA A C 1
ATOM 687 O O . ALA A 1 92 ? -14.343 -3.300 27.854 1.00 81.38 92 ALA A O 1
ATOM 688 N N . ILE A 1 93 ? -16.172 -2.045 27.449 1.00 83.00 93 ILE A N 1
ATOM 689 C CA . ILE A 1 93 ? -15.954 -1.913 26.000 1.00 83.00 93 ILE A CA 1
ATOM 690 C C . ILE A 1 93 ? -14.659 -1.148 25.708 1.00 83.00 93 ILE A C 1
ATOM 692 O O . ILE A 1 93 ? -13.821 -1.627 24.953 1.00 83.00 93 ILE A O 1
ATOM 696 N N . LEU A 1 94 ? -14.441 0.006 26.344 1.00 84.62 94 LEU A N 1
ATOM 697 C CA . LEU A 1 94 ? -13.212 0.789 26.152 1.00 84.62 94 LEU A CA 1
ATOM 698 C C . LEU A 1 94 ? -11.960 0.012 26.572 1.00 84.62 94 LEU A C 1
ATOM 700 O O . LEU A 1 94 ? -10.930 0.079 25.903 1.00 84.62 94 LEU A O 1
ATOM 704 N N . LYS A 1 95 ? -12.050 -0.770 27.654 1.00 86.31 95 LYS A N 1
ATOM 705 C CA . LYS A 1 95 ? -10.965 -1.659 28.078 1.00 86.31 95 LYS A CA 1
ATOM 706 C C . LYS A 1 95 ? -10.697 -2.749 27.040 1.00 86.31 95 LYS A C 1
ATOM 708 O O . LYS A 1 95 ? -9.538 -3.039 26.766 1.00 86.31 95 LYS A O 1
ATOM 713 N N . GLU A 1 96 ? -11.738 -3.341 26.458 1.00 87.31 96 GLU A N 1
ATOM 714 C CA . GLU A 1 96 ? -11.588 -4.320 25.379 1.00 87.31 96 GLU A CA 1
ATOM 715 C C . GLU A 1 96 ? -10.914 -3.695 24.149 1.00 87.31 96 GLU A C 1
ATOM 717 O O . GLU A 1 96 ? -9.922 -4.249 23.677 1.00 87.31 96 GLU A O 1
ATOM 722 N N . ILE A 1 97 ? -11.368 -2.517 23.694 1.00 88.81 97 ILE A N 1
ATOM 723 C CA . ILE A 1 97 ? -10.756 -1.794 22.565 1.00 88.81 97 ILE A CA 1
ATOM 724 C C . ILE A 1 97 ? -9.275 -1.528 22.851 1.00 88.81 97 ILE A C 1
ATOM 726 O O . ILE A 1 97 ? -8.425 -1.869 22.030 1.00 88.81 97 ILE A O 1
ATOM 730 N N . SER A 1 98 ? -8.946 -0.987 24.027 1.00 89.00 98 SER A N 1
ATOM 731 C CA . SER A 1 98 ? -7.564 -0.698 24.422 1.00 89.00 98 SER A CA 1
ATOM 732 C C . SER A 1 98 ? -6.677 -1.947 24.426 1.00 89.00 98 SER A C 1
ATOM 734 O O . SER A 1 98 ? -5.546 -1.877 23.951 1.00 89.00 98 SER A O 1
ATOM 736 N N . ASN A 1 99 ? -7.186 -3.090 24.897 1.00 90.31 99 ASN A N 1
ATOM 737 C CA . ASN A 1 99 ? -6.416 -4.335 24.976 1.00 90.31 99 ASN A CA 1
ATOM 738 C C . ASN A 1 99 ? -6.061 -4.919 23.602 1.00 90.31 99 ASN A C 1
ATOM 740 O O . ASN A 1 99 ? -5.024 -5.563 23.459 1.00 90.31 99 ASN A O 1
ATOM 744 N N . VAL A 1 100 ? -6.930 -4.744 22.605 1.00 91.38 100 VAL A N 1
ATOM 745 C CA . VAL A 1 100 ? -6.786 -5.399 21.292 1.00 91.38 100 VAL A CA 1
ATOM 746 C C . VAL A 1 100 ? -6.306 -4.452 20.194 1.00 91.38 100 VAL A C 1
ATOM 748 O O . VAL A 1 100 ? -5.865 -4.919 19.145 1.00 91.38 100 VAL A O 1
ATOM 751 N N . ARG A 1 101 ? -6.352 -3.133 20.424 1.00 92.75 101 ARG A N 1
ATOM 752 C CA . ARG A 1 101 ? -6.066 -2.083 19.432 1.00 92.75 101 ARG A CA 1
ATOM 753 C C . ARG A 1 101 ? -4.770 -2.312 18.669 1.00 92.75 101 ARG A C 1
ATOM 755 O O . ARG A 1 101 ? -4.793 -2.356 17.441 1.00 92.75 101 ARG A O 1
ATOM 762 N N . GLU A 1 102 ? -3.654 -2.453 19.375 1.00 94.38 102 GLU A N 1
ATOM 763 C CA . GLU A 1 102 ? -2.340 -2.592 18.739 1.00 94.38 102 GLU A CA 1
ATOM 764 C C . GLU A 1 102 ? -2.277 -3.839 17.852 1.00 94.38 102 GLU A C 1
ATOM 766 O O . GLU A 1 102 ? -1.837 -3.766 16.703 1.00 94.38 102 GLU A O 1
ATOM 771 N N . CYS A 1 103 ? -2.802 -4.963 18.348 1.00 94.19 103 CYS A N 1
ATOM 772 C CA . CYS A 1 103 ? -2.876 -6.203 17.588 1.00 94.19 103 CYS A CA 1
ATOM 773 C C . CYS A 1 103 ? -3.746 -6.040 16.335 1.00 94.19 103 CYS A C 1
ATOM 775 O O . CYS A 1 103 ? -3.305 -6.375 15.235 1.00 94.19 103 CYS A O 1
ATOM 777 N N . VAL A 1 104 ? -4.961 -5.495 16.473 1.00 93.38 104 VAL A N 1
ATOM 778 C CA . VAL A 1 104 ? -5.904 -5.360 15.354 1.00 93.38 104 VAL A CA 1
ATOM 779 C C . VAL A 1 104 ? -5.338 -4.426 14.289 1.00 93.38 104 VAL A C 1
ATOM 781 O O . VAL A 1 104 ? -5.447 -4.732 13.103 1.00 93.38 104 VAL A O 1
ATOM 784 N N . ILE A 1 105 ? -4.683 -3.328 14.680 1.00 93.69 105 ILE A N 1
ATOM 785 C CA . ILE A 1 105 ? -4.003 -2.415 13.751 1.00 93.69 105 ILE A CA 1
ATOM 786 C C . ILE A 1 105 ? -2.866 -3.118 13.021 1.00 93.69 105 ILE A C 1
ATOM 788 O O . ILE A 1 105 ? -2.791 -3.020 11.793 1.00 93.69 105 ILE A O 1
ATOM 792 N N . ALA A 1 106 ? -2.005 -3.839 13.737 1.00 92.88 106 ALA A N 1
ATOM 793 C CA . ALA A 1 106 ? -0.890 -4.558 13.132 1.00 92.88 106 ALA A CA 1
ATOM 794 C C . ALA A 1 106 ? -1.383 -5.618 12.134 1.00 92.88 106 ALA A C 1
ATOM 796 O O . ALA A 1 106 ? -0.983 -5.606 10.971 1.00 92.88 106 ALA A O 1
ATOM 797 N N . GLN A 1 107 ? -2.321 -6.475 12.547 1.00 93.06 107 GLN A N 1
ATOM 798 C CA . GLN A 1 107 ? -2.885 -7.523 11.694 1.00 93.06 107 GLN A CA 1
ATOM 799 C C . GLN A 1 107 ? -3.627 -6.937 10.489 1.00 93.06 107 GLN A C 1
ATOM 801 O O . GLN A 1 107 ? -3.400 -7.360 9.359 1.00 93.06 107 GLN A O 1
ATOM 806 N N . SER A 1 108 ? -4.439 -5.898 10.690 1.00 91.12 108 SER A N 1
ATOM 807 C CA . SER A 1 108 ? -5.142 -5.221 9.592 1.00 91.12 108 SER A CA 1
ATOM 808 C C . SER A 1 108 ? -4.176 -4.578 8.596 1.00 91.12 108 SER A C 1
ATOM 810 O O . SER A 1 108 ? -4.437 -4.586 7.397 1.00 91.12 108 SER A O 1
ATOM 812 N N . THR A 1 109 ? -3.049 -4.038 9.072 1.00 88.44 109 THR A N 1
ATOM 813 C CA . THR A 1 109 ? -2.010 -3.445 8.214 1.00 88.44 109 THR A CA 1
ATOM 814 C C . THR A 1 109 ? -1.332 -4.505 7.347 1.00 88.44 109 THR A C 1
ATOM 816 O O . THR A 1 109 ? -1.026 -4.229 6.189 1.00 88.44 109 THR A O 1
ATOM 819 N N . LEU A 1 110 ? -1.118 -5.706 7.890 1.00 86.62 110 LEU A N 1
ATOM 820 C CA . LEU A 1 110 ? -0.503 -6.831 7.182 1.00 86.62 110 LEU A CA 1
ATOM 821 C C . LEU A 1 110 ? -1.460 -7.498 6.190 1.00 86.62 110 LEU A C 1
ATOM 823 O O . LEU A 1 110 ? -1.045 -7.899 5.107 1.00 86.62 110 LEU A O 1
ATOM 827 N N . LEU A 1 111 ? -2.730 -7.632 6.568 1.00 87.06 111 LEU A N 1
ATOM 828 C CA . LEU A 1 111 ? -3.727 -8.381 5.805 1.00 87.06 111 LEU A CA 1
ATOM 829 C C . LEU A 1 111 ? -4.436 -7.535 4.743 1.00 87.06 111 LEU A C 1
ATOM 831 O O . LEU A 1 111 ? -5.079 -8.095 3.854 1.00 87.06 111 LEU A O 1
ATOM 835 N N . ARG A 1 112 ? -4.374 -6.197 4.828 1.00 86.06 112 ARG A N 1
ATOM 836 C CA . ARG A 1 112 ? -5.041 -5.332 3.848 1.00 86.06 112 ARG A CA 1
ATOM 837 C C . ARG A 1 112 ? -4.482 -5.585 2.436 1.00 86.06 112 ARG A C 1
ATOM 839 O O . ARG A 1 112 ? -3.266 -5.693 2.266 1.00 86.06 112 ARG A O 1
ATOM 846 N N . PRO A 1 113 ? -5.339 -5.593 1.406 1.00 81.12 113 PRO A N 1
ATOM 847 C CA . PRO A 1 113 ? -4.884 -5.533 0.028 1.00 81.12 113 PRO A CA 1
ATOM 848 C C . PRO A 1 113 ? -4.063 -4.265 -0.204 1.00 81.12 113 PRO A C 1
ATOM 850 O O . PRO A 1 113 ? -4.433 -3.180 0.258 1.00 81.12 113 PRO A O 1
ATOM 853 N N . ALA A 1 114 ? -2.966 -4.392 -0.943 1.00 84.75 114 ALA A N 1
ATOM 854 C CA . ALA A 1 114 ? -2.207 -3.228 -1.362 1.00 84.75 114 ALA A CA 1
ATOM 855 C C . ALA A 1 114 ? -3.021 -2.416 -2.380 1.00 84.75 114 ALA A C 1
ATOM 857 O O . ALA A 1 114 ? -3.678 -2.965 -3.272 1.00 84.75 114 ALA A O 1
ATOM 858 N N . SER A 1 115 ? -2.986 -1.091 -2.252 1.00 87.12 115 SER A N 1
ATOM 859 C CA . SER A 1 115 ? -3.626 -0.214 -3.234 1.00 87.12 115 SER A CA 1
ATOM 860 C C . SER A 1 115 ? -2.865 -0.255 -4.564 1.00 87.12 115 SER A C 1
ATOM 862 O O . SER A 1 115 ? -1.669 -0.541 -4.600 1.00 87.12 115 SER A O 1
ATOM 864 N N . ARG A 1 116 ? -3.524 0.069 -5.687 1.00 89.31 116 ARG A N 1
ATOM 865 C CA . ARG A 1 116 ? -2.832 0.132 -6.989 1.00 89.31 116 ARG A CA 1
ATOM 866 C C . ARG A 1 116 ? -1.570 1.016 -6.933 1.00 89.31 116 ARG A C 1
ATOM 868 O O . ARG A 1 116 ? -0.539 0.540 -7.393 1.00 89.31 116 ARG A O 1
ATOM 875 N N . PRO A 1 117 ? -1.593 2.243 -6.372 1.00 89.81 117 PRO A N 1
ATOM 876 C CA . PRO A 1 117 ? -0.380 3.052 -6.241 1.00 89.81 117 PRO A CA 1
ATOM 877 C C . PRO A 1 117 ? 0.738 2.367 -5.445 1.00 89.81 117 PRO A C 1
ATOM 879 O O . PRO A 1 117 ? 1.895 2.462 -5.838 1.00 89.81 117 PRO A O 1
ATOM 882 N N . GLU A 1 118 ? 0.412 1.635 -4.376 1.00 90.69 118 GLU A N 1
ATOM 883 C CA . GLU A 1 118 ? 1.410 0.871 -3.612 1.00 90.69 118 GLU A CA 1
ATOM 884 C C . GLU A 1 118 ? 2.040 -0.239 -4.444 1.00 90.69 118 GLU A C 1
ATOM 886 O O . GLU A 1 118 ? 3.251 -0.414 -4.399 1.00 90.69 118 GLU A O 1
ATOM 891 N N . LEU A 1 119 ? 1.239 -0.964 -5.223 1.00 92.88 119 LEU A N 1
ATOM 892 C CA . LEU A 1 119 ? 1.733 -2.028 -6.096 1.00 92.88 119 LEU A CA 1
ATOM 893 C C . LEU A 1 119 ? 2.657 -1.476 -7.188 1.00 92.88 119 LEU A C 1
ATOM 895 O O . LEU A 1 119 ? 3.696 -2.062 -7.488 1.00 92.88 119 LEU A O 1
ATOM 899 N N . LEU A 1 120 ? 2.313 -0.315 -7.749 1.00 94.31 120 LEU A N 1
ATOM 900 C CA . LEU A 1 120 ? 3.150 0.372 -8.734 1.00 94.31 120 LEU A CA 1
ATOM 901 C C . LEU A 1 120 ? 4.459 0.896 -8.127 1.00 94.31 120 LEU A C 1
ATOM 903 O O . LEU A 1 120 ? 5.497 0.848 -8.787 1.00 94.31 120 LEU A O 1
ATOM 907 N N . GLU A 1 121 ? 4.429 1.358 -6.877 1.00 93.25 121 GLU A N 1
ATOM 908 C CA . GLU A 1 121 ? 5.630 1.782 -6.152 1.00 93.25 121 GLU A CA 1
ATOM 909 C C . GLU A 1 121 ? 6.507 0.591 -5.743 1.00 93.25 121 GLU A C 1
ATOM 911 O O . GLU A 1 121 ? 7.726 0.645 -5.884 1.00 93.25 121 GLU A O 1
ATOM 916 N N . GLN A 1 122 ? 5.913 -0.527 -5.317 1.00 93.25 122 GLN A N 1
ATOM 917 C CA . GLN A 1 122 ? 6.643 -1.779 -5.097 1.00 93.25 122 GLN A CA 1
ATOM 918 C C . GLN A 1 122 ? 7.334 -2.243 -6.381 1.00 93.25 122 GLN A C 1
ATOM 920 O O . GLN A 1 122 ? 8.492 -2.656 -6.336 1.00 93.25 122 GLN A O 1
ATOM 925 N N . CYS A 1 123 ? 6.662 -2.118 -7.529 1.00 95.44 123 CYS A N 1
ATOM 926 C CA . CYS A 1 123 ? 7.266 -2.409 -8.825 1.00 95.44 123 CYS A CA 1
ATOM 927 C C . CYS A 1 123 ? 8.474 -1.499 -9.103 1.00 95.44 123 CYS A C 1
ATOM 929 O O . CYS A 1 123 ? 9.545 -1.996 -9.450 1.00 95.44 123 CYS A O 1
ATOM 931 N N . ARG A 1 124 ? 8.354 -0.183 -8.858 1.00 95.25 124 ARG A N 1
ATOM 932 C CA . ARG A 1 124 ? 9.472 0.772 -8.974 1.00 95.25 124 ARG A CA 1
ATOM 933 C C . ARG A 1 124 ? 10.661 0.368 -8.106 1.00 95.25 124 ARG A C 1
ATOM 935 O O . ARG A 1 124 ? 11.801 0.375 -8.565 1.00 95.25 124 ARG A O 1
ATOM 942 N N . LEU A 1 125 ? 10.393 0.043 -6.842 1.00 93.62 125 LEU A N 1
ATOM 943 C CA . LEU A 1 125 ? 11.410 -0.360 -5.877 1.00 93.62 125 LEU A CA 1
ATOM 944 C C . LEU A 1 125 ? 12.093 -1.659 -6.301 1.00 93.62 125 LEU A C 1
ATOM 946 O O . LEU A 1 125 ? 13.307 -1.757 -6.165 1.00 93.62 125 LEU A O 1
ATOM 950 N N . ASN A 1 126 ? 11.349 -2.617 -6.859 1.00 94.69 126 ASN A N 1
ATOM 951 C CA . ASN A 1 126 ? 11.909 -3.861 -7.380 1.00 94.69 126 ASN A CA 1
ATOM 952 C C . ASN A 1 126 ? 12.897 -3.592 -8.527 1.00 94.69 126 ASN A C 1
ATOM 954 O O . ASN A 1 126 ? 14.039 -4.038 -8.459 1.00 94.69 126 ASN A O 1
ATOM 958 N N . ILE A 1 127 ? 12.503 -2.785 -9.520 1.00 93.75 127 ILE A N 1
ATOM 959 C CA . ILE A 1 127 ? 13.386 -2.352 -10.616 1.00 93.75 127 ILE A CA 1
ATOM 960 C C . ILE A 1 127 ? 14.621 -1.635 -10.074 1.00 93.75 127 ILE A C 1
ATOM 962 O O . ILE A 1 127 ? 15.750 -1.959 -10.438 1.00 93.75 127 ILE A O 1
ATOM 966 N N . GLN A 1 128 ? 14.428 -0.678 -9.162 1.00 92.69 128 GLN A N 1
ATOM 967 C CA . GLN A 1 128 ? 15.547 0.043 -8.568 1.00 92.69 128 GLN A CA 1
ATOM 968 C C . GLN A 1 128 ? 16.503 -0.902 -7.840 1.00 92.69 128 GLN A C 1
ATOM 970 O O . GLN A 1 128 ? 17.707 -0.741 -7.977 1.00 92.69 128 GLN A O 1
ATOM 975 N N . GLN A 1 129 ? 15.998 -1.889 -7.102 1.00 91.62 129 GLN A N 1
ATOM 976 C CA . GLN A 1 129 ? 16.836 -2.871 -6.418 1.00 91.62 129 GLN A CA 1
ATOM 977 C C . GLN A 1 129 ? 17.590 -3.781 -7.392 1.00 91.62 129 GLN A C 1
ATOM 979 O O . GLN A 1 129 ? 18.711 -4.166 -7.082 1.00 91.62 129 GLN A O 1
ATOM 984 N N . ARG A 1 130 ? 17.021 -4.103 -8.562 1.00 90.56 130 ARG A N 1
ATOM 985 C CA . ARG A 1 130 ? 17.726 -4.857 -9.613 1.00 90.56 130 ARG A CA 1
ATOM 986 C C . ARG A 1 130 ? 18.870 -4.049 -10.224 1.00 90.56 130 ARG A C 1
ATOM 988 O O . ARG A 1 130 ? 19.947 -4.593 -10.440 1.00 90.56 130 ARG A O 1
ATOM 995 N N . ILE A 1 131 ? 18.641 -2.760 -10.481 1.00 89.50 131 ILE A N 1
ATOM 996 C CA . ILE A 1 131 ? 19.624 -1.865 -11.112 1.00 89.50 131 ILE A CA 1
ATOM 997 C C . ILE A 1 131 ? 20.695 -1.401 -10.113 1.00 89.50 131 ILE A C 1
ATOM 999 O O . ILE A 1 131 ? 21.883 -1.390 -10.419 1.00 89.50 131 ILE A O 1
ATOM 1003 N N . SER A 1 132 ? 20.274 -0.993 -8.918 1.00 89.25 132 SER A N 1
ATOM 1004 C CA . SER A 1 132 ? 21.118 -0.482 -7.838 1.00 89.25 132 SER A CA 1
ATOM 1005 C C . SER A 1 132 ? 20.673 -1.088 -6.504 1.00 89.25 132 SER A C 1
ATOM 1007 O O . SER A 1 132 ? 19.928 -0.446 -5.750 1.00 89.25 132 SER A O 1
ATOM 1009 N N . PRO A 1 133 ? 21.134 -2.315 -6.197 1.00 85.81 133 PRO A N 1
ATOM 1010 C CA . PRO A 1 133 ? 20.845 -2.984 -4.936 1.00 85.81 133 PRO A CA 1
ATOM 1011 C C . PRO A 1 133 ? 21.227 -2.124 -3.721 1.00 85.81 133 PRO A C 1
ATOM 1013 O O . PRO A 1 133 ? 22.193 -1.359 -3.783 1.00 85.81 133 PRO A O 1
ATOM 1016 N N . PRO A 1 134 ? 20.502 -2.242 -2.594 1.00 79.00 134 PRO A N 1
ATOM 1017 C CA . PRO A 1 134 ? 20.843 -1.526 -1.373 1.00 79.00 134 PRO A CA 1
ATOM 1018 C C . PRO A 1 134 ? 22.226 -1.957 -0.862 1.00 79.00 134 PRO A C 1
ATOM 1020 O O . PRO A 1 134 ? 22.527 -3.145 -0.763 1.00 79.00 134 PRO A O 1
ATOM 1023 N N . GLY A 1 135 ? 23.062 -0.982 -0.513 1.00 77.44 135 GLY A N 1
ATOM 1024 C CA . GLY A 1 135 ? 24.432 -1.202 -0.062 1.00 77.44 135 GLY A CA 1
ATOM 1025 C C . GLY A 1 135 ? 25.119 0.109 0.335 1.00 77.44 135 GLY A C 1
ATOM 1026 O O . GLY A 1 135 ? 24.505 1.174 0.245 1.00 77.44 135 GLY A O 1
ATOM 1027 N N . PRO A 1 136 ? 26.390 0.058 0.774 1.00 74.31 136 PRO A N 1
ATOM 1028 C CA . PRO A 1 136 ? 27.140 1.246 1.196 1.00 74.31 136 PRO A CA 1
ATOM 1029 C C . PRO A 1 136 ? 27.377 2.250 0.057 1.00 74.31 136 PRO A C 1
ATOM 1031 O O . PRO A 1 136 ? 27.673 3.413 0.315 1.00 74.31 136 PRO A O 1
ATOM 1034 N N . VAL A 1 137 ? 27.230 1.813 -1.196 1.00 68.75 137 VAL A N 1
ATOM 1035 C CA . VAL A 1 137 ? 27.297 2.652 -2.391 1.00 68.75 137 VAL A CA 1
ATOM 1036 C C . VAL A 1 137 ? 25.978 2.487 -3.141 1.00 68.75 137 VAL A C 1
ATOM 1038 O O . VAL A 1 137 ? 25.677 1.401 -3.627 1.00 68.75 137 VAL A O 1
ATOM 1041 N N . SER A 1 138 ? 25.179 3.555 -3.202 1.00 71.56 138 SER A N 1
ATOM 1042 C CA . SER A 1 138 ? 24.018 3.635 -4.093 1.00 71.56 138 SER A CA 1
ATOM 1043 C C . SER A 1 138 ? 24.473 4.179 -5.442 1.00 71.56 138 SER A C 1
ATOM 1045 O O . SER A 1 138 ? 25.141 5.211 -5.494 1.00 71.56 138 SER A O 1
ATOM 1047 N N . TYR A 1 139 ? 24.106 3.500 -6.526 1.00 79.69 139 TYR A N 1
ATOM 1048 C CA . TYR A 1 139 ? 24.524 3.847 -7.884 1.00 79.69 139 TYR A CA 1
ATOM 1049 C C . TYR A 1 139 ? 23.521 4.749 -8.608 1.00 79.69 139 TYR A C 1
ATOM 1051 O O . TYR A 1 139 ? 23.732 5.077 -9.772 1.00 79.69 139 TYR A O 1
ATOM 1059 N N . GLY A 1 140 ? 22.428 5.149 -7.950 1.00 88.06 140 GLY A N 1
ATOM 1060 C CA . GLY A 1 140 ? 21.450 6.055 -8.539 1.00 88.06 140 GLY A CA 1
ATOM 1061 C C . GLY A 1 140 ? 20.048 5.939 -7.957 1.00 88.06 140 GLY A C 1
ATOM 1062 O O . GLY A 1 140 ? 19.817 5.329 -6.911 1.00 88.06 140 GLY A O 1
ATOM 1063 N N . THR A 1 141 ? 19.082 6.571 -8.617 1.00 91.56 141 THR A N 1
ATOM 10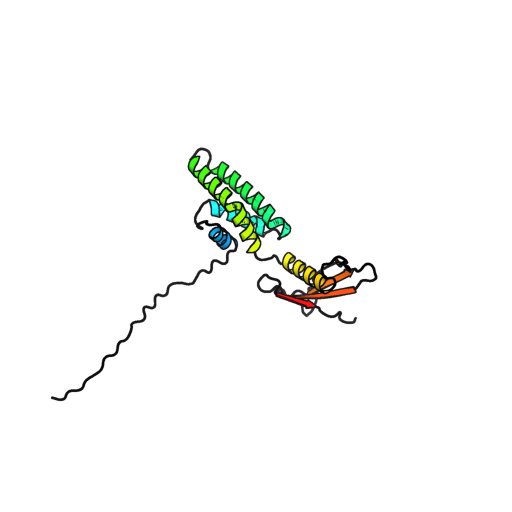64 C CA . THR A 1 141 ? 17.663 6.507 -8.256 1.00 91.56 141 THR A CA 1
ATOM 1065 C C . THR A 1 141 ? 16.782 6.543 -9.494 1.00 91.56 141 THR A C 1
ATOM 1067 O O . THR A 1 141 ? 16.962 7.370 -10.383 1.00 91.56 141 THR A O 1
ATOM 1070 N N . LEU A 1 142 ? 15.781 5.668 -9.516 1.00 92.81 142 LEU A N 1
ATOM 1071 C CA . LEU A 1 142 ? 14.727 5.655 -10.514 1.00 92.81 142 LEU A CA 1
ATOM 1072 C C . LEU A 1 142 ? 13.713 6.762 -10.211 1.00 92.81 142 LEU A C 1
ATOM 1074 O O . LEU A 1 142 ? 13.020 6.726 -9.189 1.00 92.81 142 LEU A O 1
ATOM 1078 N N . ARG A 1 143 ? 13.640 7.741 -11.112 1.00 92.75 143 ARG A N 1
ATOM 1079 C CA . ARG A 1 143 ? 12.786 8.931 -11.046 1.00 92.75 143 ARG A CA 1
ATOM 1080 C C . ARG A 1 143 ? 11.716 8.891 -12.137 1.00 92.75 143 ARG A C 1
ATOM 1082 O O . ARG A 1 143 ? 11.792 8.095 -13.069 1.00 92.75 143 ARG A O 1
ATOM 1089 N N . TYR A 1 144 ? 10.729 9.780 -12.018 1.00 93.56 144 TYR A N 1
ATOM 1090 C CA . TYR A 1 144 ? 9.670 9.985 -13.020 1.00 93.56 144 TYR A CA 1
ATOM 1091 C C . TYR A 1 144 ? 8.898 8.706 -13.381 1.00 93.56 144 TYR A C 1
ATOM 1093 O O . TYR A 1 144 ? 8.499 8.513 -14.523 1.00 93.56 144 TYR A O 1
ATOM 1101 N N . TRP A 1 145 ? 8.697 7.828 -12.394 1.00 94.88 145 TRP A N 1
ATOM 1102 C CA . TRP A 1 145 ? 8.012 6.555 -12.579 1.00 94.88 145 TRP A CA 1
ATOM 1103 C C . TRP A 1 145 ? 6.524 6.766 -12.869 1.00 94.88 145 TRP A C 1
ATOM 1105 O O . TRP A 1 145 ? 5.773 7.207 -11.997 1.00 94.88 145 TRP A O 1
ATOM 1115 N N . THR A 1 146 ? 6.098 6.467 -14.092 1.00 95.56 146 THR A N 1
ATOM 1116 C CA . THR A 1 146 ? 4.743 6.737 -14.579 1.00 95.56 146 THR A CA 1
ATOM 1117 C C . THR A 1 146 ? 4.193 5.583 -15.410 1.00 95.56 146 THR A C 1
ATOM 1119 O O . THR A 1 146 ? 4.942 4.799 -15.987 1.00 95.56 146 THR A O 1
ATOM 1122 N N . GLN A 1 147 ? 2.865 5.481 -15.468 1.00 95.88 147 GLN A N 1
ATOM 1123 C CA . GLN A 1 147 ? 2.166 4.513 -16.313 1.00 95.88 147 GLN A CA 1
ATOM 1124 C C . GLN A 1 147 ? 2.211 4.954 -17.782 1.00 95.88 147 GLN A C 1
ATOM 1126 O O . GLN A 1 147 ? 2.051 6.137 -18.078 1.00 95.88 147 GLN A O 1
ATOM 1131 N N . LEU A 1 148 ? 2.343 3.988 -18.692 1.00 95.19 148 LEU A N 1
ATOM 1132 C CA . LEU A 1 148 ? 2.208 4.156 -20.140 1.00 95.19 148 LEU A CA 1
ATOM 1133 C C . LEU A 1 148 ? 0.928 3.446 -20.624 1.00 95.19 148 LEU A C 1
ATOM 1135 O O . LEU A 1 148 ? 1.004 2.305 -21.082 1.00 95.19 148 LEU A O 1
ATOM 1139 N N . PRO A 1 149 ? -0.259 4.069 -20.485 1.00 94.12 149 PRO A N 1
ATOM 1140 C CA . PRO A 1 149 ? -1.536 3.428 -20.816 1.00 94.12 149 PRO A CA 1
ATOM 1141 C C . PRO A 1 149 ? -1.709 3.141 -22.314 1.00 94.12 149 PRO A C 1
ATOM 1143 O O . PRO A 1 149 ? -2.453 2.230 -22.663 1.00 94.12 149 PRO A O 1
ATOM 1146 N N . ASP A 1 150 ? -1.012 3.887 -23.174 1.00 94.44 150 ASP A N 1
ATOM 1147 C CA . ASP A 1 150 ? -1.070 3.735 -24.632 1.00 94.44 150 ASP A CA 1
ATOM 1148 C C . ASP A 1 150 ? -0.135 2.630 -25.162 1.00 94.44 150 ASP A C 1
ATOM 1150 O O . ASP A 1 150 ? -0.107 2.357 -26.362 1.00 94.44 150 ASP A O 1
ATOM 1154 N N . ASP A 1 151 ? 0.649 1.981 -24.292 1.00 93.69 151 ASP A N 1
ATOM 1155 C CA . ASP A 1 151 ? 1.495 0.862 -24.702 1.00 93.69 151 ASP A CA 1
ATOM 1156 C C . ASP A 1 151 ? 0.632 -0.354 -25.097 1.00 93.69 151 ASP A C 1
ATOM 1158 O O . ASP A 1 151 ? -0.240 -0.760 -24.326 1.00 93.69 151 ASP A O 1
ATOM 1162 N N . PRO A 1 152 ? 0.880 -1.012 -26.245 1.00 92.69 152 PRO A N 1
ATOM 1163 C CA . PRO A 1 152 ? 0.064 -2.142 -26.700 1.00 92.69 152 PRO A CA 1
ATOM 1164 C C . PRO A 1 152 ? 0.101 -3.359 -25.762 1.00 92.69 152 PRO A C 1
ATOM 1166 O O . PRO A 1 152 ? -0.780 -4.217 -25.830 1.00 92.69 152 PRO A O 1
ATOM 1169 N N . LYS A 1 153 ? 1.112 -3.468 -24.892 1.00 91.31 153 LYS A N 1
ATOM 1170 C CA . LYS A 1 153 ? 1.222 -4.526 -23.878 1.00 91.31 153 LYS A CA 1
ATOM 1171 C C . LYS A 1 153 ? 0.542 -4.147 -22.559 1.00 91.31 153 LYS A C 1
ATOM 1173 O O . LYS A 1 153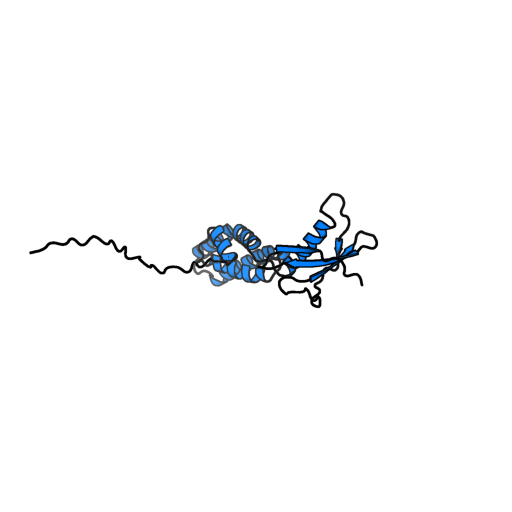 ? 0.488 -4.985 -21.656 1.00 91.31 153 LYS A O 1
ATOM 1178 N N . TYR A 1 154 ? 0.030 -2.922 -22.429 1.00 94.31 154 TYR A N 1
ATOM 1179 C CA . TYR A 1 154 ? -0.648 -2.457 -21.227 1.00 94.31 154 TYR A CA 1
ATOM 1180 C C . TYR A 1 154 ? -1.934 -3.243 -20.982 1.00 94.31 154 TYR A C 1
ATOM 1182 O O . TYR A 1 154 ? -2.825 -3.329 -21.828 1.00 94.31 154 TYR A O 1
ATOM 1190 N N . LYS A 1 155 ? -2.061 -3.780 -19.769 1.00 94.50 155 LYS A N 1
ATOM 1191 C CA . LYS A 1 155 ? -3.315 -4.328 -19.248 1.00 94.50 155 LYS A CA 1
ATOM 1192 C C . LYS A 1 155 ? -3.575 -3.752 -17.866 1.00 94.50 155 LYS A C 1
ATOM 1194 O O . LYS A 1 155 ? -2.668 -3.282 -17.184 1.00 94.50 155 LYS A O 1
ATOM 1199 N N . LYS A 1 156 ? -4.833 -3.786 -17.424 1.00 92.12 156 LYS A N 1
ATOM 1200 C CA . LYS A 1 156 ? -5.225 -3.220 -16.125 1.00 92.12 156 LYS A CA 1
ATOM 1201 C C . LYS A 1 156 ? -4.445 -3.854 -14.967 1.00 92.12 156 LYS A C 1
ATOM 1203 O O . LYS A 1 156 ? -4.013 -3.139 -14.070 1.00 92.12 156 LYS A O 1
ATOM 1208 N N . ASP A 1 157 ? -4.281 -5.166 -14.988 1.00 93.56 157 ASP A N 1
ATOM 1209 C CA . ASP A 1 157 ? -3.541 -5.980 -14.019 1.00 93.56 157 ASP A CA 1
ATOM 1210 C C . ASP A 1 157 ? -2.059 -6.170 -14.373 1.00 93.56 157 ASP A C 1
ATOM 1212 O O . ASP A 1 157 ? -1.291 -6.589 -13.516 1.00 93.56 157 ASP A O 1
ATOM 1216 N N . MET A 1 158 ? -1.649 -5.798 -15.588 1.00 95.81 158 MET A N 1
ATOM 1217 C CA . MET A 1 158 ? -0.249 -5.759 -16.020 1.00 95.81 158 MET A CA 1
ATOM 1218 C C . MET A 1 158 ? 0.116 -4.395 -16.634 1.00 95.81 158 MET A C 1
ATOM 1220 O O . MET A 1 158 ? 0.332 -4.299 -17.850 1.00 95.81 158 MET A O 1
ATOM 1224 N N . PRO A 1 159 ? 0.119 -3.307 -15.841 1.00 96.31 159 PRO A N 1
ATOM 1225 C CA . PRO A 1 159 ? 0.491 -1.990 -16.332 1.00 96.31 159 PRO A CA 1
ATOM 1226 C C . PRO A 1 159 ? 1.935 -1.949 -16.823 1.00 96.31 159 PRO A C 1
ATOM 1228 O O . PRO A 1 159 ? 2.839 -2.516 -16.208 1.00 96.31 159 PRO A O 1
ATOM 1231 N N . ILE A 1 160 ? 2.138 -1.204 -17.908 1.00 97.19 160 ILE A N 1
ATOM 1232 C CA . ILE A 1 160 ? 3.464 -0.790 -18.356 1.00 97.19 160 ILE A CA 1
ATOM 1233 C C . ILE A 1 160 ? 3.834 0.493 -17.630 1.00 97.19 160 ILE A C 1
ATOM 1235 O O . ILE A 1 160 ? 3.075 1.464 -17.639 1.00 97.19 160 ILE A O 1
ATOM 1239 N N . MET A 1 161 ? 5.004 0.479 -17.013 1.00 96.88 161 MET A N 1
ATOM 1240 C CA . MET A 1 161 ? 5.602 1.601 -16.317 1.00 96.88 161 MET A CA 1
ATOM 1241 C C . MET A 1 161 ? 6.883 2.022 -17.024 1.00 96.88 161 MET A C 1
ATOM 1243 O O . MET A 1 161 ? 7.592 1.188 -17.588 1.00 96.88 161 MET A O 1
ATOM 1247 N N . ALA A 1 162 ? 7.196 3.309 -16.964 1.00 95.75 162 ALA A N 1
ATOM 1248 C CA . ALA A 1 162 ? 8.476 3.833 -17.399 1.00 95.75 162 ALA A CA 1
ATOM 1249 C C . ALA A 1 162 ? 8.996 4.891 -16.432 1.00 95.75 162 ALA A C 1
ATOM 1251 O O . ALA A 1 162 ? 8.224 5.530 -15.719 1.00 95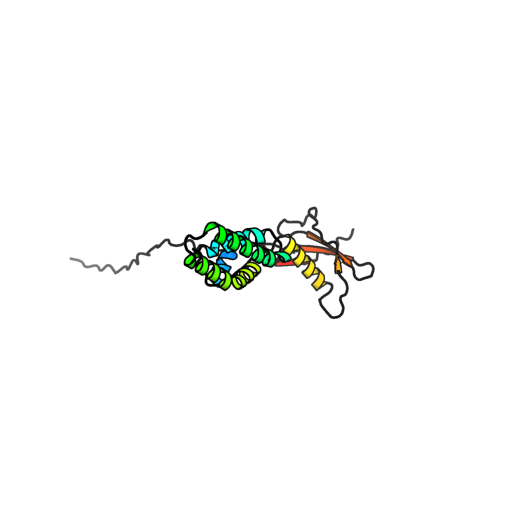.75 162 ALA A O 1
ATOM 1252 N N . GLY A 1 163 ? 10.308 5.074 -16.413 1.00 95.00 163 GLY A N 1
ATOM 1253 C CA . GLY A 1 163 ? 10.977 6.123 -15.656 1.00 95.00 163 GLY A CA 1
ATOM 1254 C C . GLY A 1 163 ? 12.411 6.305 -16.125 1.00 95.00 163 GLY A C 1
ATOM 1255 O O . GLY A 1 163 ? 12.851 5.654 -17.067 1.00 95.00 163 GLY A O 1
ATOM 1256 N N . HIS A 1 164 ? 13.144 7.175 -15.444 1.00 94.81 164 HIS A N 1
ATOM 1257 C CA . HIS A 1 164 ? 14.536 7.472 -15.753 1.00 94.81 164 HIS A CA 1
ATOM 1258 C C . HIS A 1 164 ? 15.422 7.121 -14.561 1.00 94.81 164 HIS A C 1
ATOM 1260 O O . HIS A 1 164 ? 15.198 7.614 -13.451 1.00 94.81 164 HIS A O 1
ATOM 1266 N N . PHE A 1 165 ? 16.416 6.265 -14.771 1.00 93.56 165 PHE A N 1
ATOM 1267 C CA . PHE A 1 165 ? 17.405 5.931 -13.761 1.00 93.56 165 PHE A CA 1
ATOM 1268 C C . PHE A 1 165 ? 18.546 6.948 -13.793 1.00 93.56 165 PHE A C 1
ATOM 1270 O O . PHE A 1 165 ? 19.373 6.954 -14.701 1.00 93.56 165 PHE A O 1
ATOM 1277 N N . ASP A 1 166 ? 18.580 7.809 -12.783 1.00 91.31 166 ASP A N 1
ATOM 1278 C CA . ASP A 1 166 ? 19.588 8.849 -12.609 1.00 91.31 166 ASP A CA 1
ATOM 1279 C C . ASP A 1 166 ? 20.738 8.321 -11.746 1.00 91.31 166 ASP A C 1
ATOM 1281 O O . ASP A 1 166 ? 20.544 7.999 -10.573 1.00 91.31 166 ASP A O 1
ATOM 1285 N N . ASN A 1 167 ? 21.933 8.241 -12.329 1.00 89.44 167 ASN A N 1
ATOM 1286 C CA . ASN A 1 167 ? 23.161 7.774 -11.685 1.00 89.44 167 ASN A CA 1
ATOM 1287 C C . ASN A 1 167 ? 24.209 8.887 -11.488 1.00 89.44 167 ASN A C 1
ATOM 1289 O O . ASN A 1 167 ? 25.398 8.598 -11.366 1.00 89.44 167 ASN A O 1
ATOM 1293 N N . GLY A 1 168 ? 23.796 10.161 -11.506 1.00 81.94 168 GLY A N 1
ATOM 1294 C CA . GLY A 1 168 ? 24.708 11.310 -11.432 1.00 81.94 168 GLY A CA 1
ATOM 1295 C C . GLY A 1 168 ? 25.442 11.626 -12.744 1.00 81.94 168 GLY A C 1
ATOM 1296 O O . GLY A 1 168 ? 26.290 12.517 -12.771 1.00 81.94 168 GLY A O 1
ATOM 1297 N N . GLY A 1 169 ? 25.124 10.907 -13.827 1.00 83.06 169 GLY A N 1
ATOM 1298 C CA . GLY A 1 169 ? 25.615 11.137 -15.186 1.00 83.06 169 GLY A CA 1
ATOM 1299 C C . GLY A 1 169 ? 24.468 11.368 -16.173 1.00 83.06 169 GLY A C 1
ATOM 1300 O O . GLY A 1 169 ? 23.532 12.107 -15.892 1.00 83.06 169 GLY A O 1
ATOM 1301 N N . LYS A 1 170 ? 24.535 10.735 -17.353 1.00 82.94 170 LYS A N 1
ATOM 1302 C CA . LYS A 1 170 ? 23.456 10.816 -18.358 1.00 82.94 170 LYS A CA 1
ATOM 1303 C C . LYS A 1 170 ? 22.203 10.007 -17.990 1.00 82.94 170 LYS A C 1
ATOM 1305 O O . LYS A 1 170 ? 21.166 10.240 -18.601 1.00 82.94 170 LYS A O 1
ATOM 1310 N N . GLY A 1 171 ? 22.311 9.074 -17.039 1.00 88.44 171 GLY A N 1
ATOM 1311 C CA . GLY A 1 171 ? 21.240 8.134 -16.711 1.00 88.44 171 GLY A CA 1
ATOM 1312 C C . GLY A 1 171 ? 20.794 7.282 -17.904 1.00 88.44 171 GLY A C 1
ATOM 1313 O O . GLY A 1 171 ? 21.469 7.231 -18.936 1.00 88.44 171 GLY A O 1
ATOM 1314 N N . PHE A 1 172 ? 19.673 6.583 -17.751 1.00 91.81 172 PHE A N 1
ATOM 1315 C CA . PHE A 1 172 ? 19.018 5.846 -18.835 1.00 91.81 172 PHE A CA 1
ATOM 1316 C C . PHE A 1 172 ? 17.538 5.619 -18.533 1.00 91.81 172 PHE A C 1
ATOM 1318 O O . PHE A 1 172 ? 17.130 5.552 -17.372 1.00 91.81 172 PHE A O 1
ATOM 1325 N N . ASP A 1 173 ? 16.735 5.485 -19.583 1.00 93.75 173 ASP A N 1
ATOM 1326 C CA . ASP A 1 173 ? 15.312 5.203 -19.438 1.00 93.75 173 ASP A CA 1
ATOM 1327 C C . ASP A 1 173 ? 15.079 3.721 -19.158 1.00 93.75 173 ASP A C 1
ATOM 1329 O O . ASP A 1 173 ? 15.742 2.838 -19.705 1.00 93.75 173 ASP A O 1
ATOM 1333 N N . VAL A 1 174 ? 14.113 3.459 -18.289 1.00 93.69 174 VAL A N 1
ATOM 1334 C CA . VAL A 1 174 ? 13.704 2.122 -17.881 1.00 93.69 174 VAL A CA 1
ATOM 1335 C C . VAL A 1 174 ? 12.237 1.953 -18.203 1.00 93.69 174 VAL A C 1
ATOM 1337 O O . VAL A 1 174 ? 11.428 2.843 -17.938 1.00 93.69 174 VAL A O 1
ATOM 1340 N N . LYS A 1 175 ? 11.891 0.787 -18.734 1.00 95.31 175 LYS A N 1
ATOM 1341 C CA . LYS A 1 175 ? 10.521 0.385 -19.009 1.00 95.31 175 LYS A CA 1
ATOM 1342 C C . LYS A 1 175 ? 10.299 -0.998 -18.424 1.00 95.31 175 LYS A C 1
ATOM 1344 O O . LYS A 1 175 ? 11.133 -1.878 -18.595 1.00 95.31 175 LYS A O 1
ATOM 1349 N N . ALA A 1 176 ? 9.186 -1.198 -17.737 1.00 96.00 176 ALA A N 1
ATOM 1350 C CA . ALA A 1 176 ? 8.863 -2.490 -17.154 1.00 96.00 176 ALA A CA 1
ATOM 1351 C C . ALA A 1 176 ? 7.365 -2.767 -17.196 1.00 96.00 176 ALA A C 1
ATOM 1353 O O . ALA A 1 176 ? 6.545 -1.850 -17.183 1.00 96.00 176 ALA A O 1
ATOM 1354 N N . GLN A 1 177 ? 7.008 -4.043 -17.216 1.00 96.44 177 GLN A N 1
ATOM 1355 C CA . GLN A 1 177 ? 5.650 -4.505 -16.977 1.00 96.44 177 GLN A CA 1
ATOM 1356 C C . GLN A 1 177 ? 5.541 -4.994 -15.533 1.00 96.44 177 GLN A C 1
ATOM 1358 O O . GLN A 1 177 ? 6.329 -5.832 -15.101 1.00 96.44 177 GLN A O 1
ATOM 1363 N N . CYS A 1 178 ? 4.568 -4.475 -14.789 1.00 96.56 178 CYS A N 1
ATOM 1364 C CA . CYS A 1 178 ? 4.323 -4.872 -13.404 1.00 96.56 178 CYS A CA 1
ATOM 1365 C C . CYS A 1 178 ? 3.121 -5.816 -13.360 1.00 96.56 178 CYS A C 1
ATOM 1367 O O . CYS A 1 178 ? 2.009 -5.356 -13.602 1.00 96.56 178 CYS A O 1
ATOM 1369 N N . ASP A 1 179 ? 3.299 -7.095 -13.036 1.00 95.56 179 ASP A N 1
ATOM 1370 C CA . ASP A 1 179 ? 2.165 -7.991 -12.786 1.00 95.56 179 ASP A CA 1
ATOM 1371 C C . ASP A 1 179 ? 1.635 -7.739 -11.374 1.00 95.56 179 ASP A C 1
ATOM 1373 O O . ASP A 1 179 ? 2.258 -8.105 -10.376 1.00 95.56 179 ASP A O 1
ATOM 1377 N N . ILE A 1 180 ? 0.484 -7.073 -11.294 1.00 93.50 180 ILE A N 1
ATOM 1378 C CA . ILE A 1 180 ? -0.184 -6.727 -10.037 1.00 93.50 180 ILE A CA 1
ATOM 1379 C C . ILE A 1 180 ? -1.465 -7.550 -9.810 1.00 93.50 180 ILE A C 1
ATOM 1381 O O . ILE A 1 180 ? -2.383 -7.134 -9.087 1.00 93.50 180 ILE A O 1
ATOM 1385 N N . SER A 1 181 ? -1.575 -8.697 -10.482 1.00 88.19 181 SER A N 1
ATOM 1386 C CA . SER A 1 181 ? -2.749 -9.560 -10.421 1.00 88.19 181 SER A CA 1
ATOM 1387 C C . SER A 1 181 ? -2.999 -10.103 -9.005 1.00 88.19 181 SER A C 1
ATOM 1389 O O . SER A 1 181 ? -2.095 -10.395 -8.219 1.00 88.19 181 SER A O 1
ATOM 1391 N N . GLY A 1 182 ? -4.279 -10.206 -8.633 1.00 80.75 182 GLY A N 1
ATOM 1392 C CA . GLY A 1 182 ? -4.676 -10.668 -7.298 1.00 80.75 182 GLY A CA 1
ATOM 1393 C C . GLY A 1 182 ? -4.349 -9.695 -6.156 1.00 80.75 182 GLY A C 1
ATOM 1394 O O . GLY A 1 182 ? -4.297 -10.118 -5.002 1.00 80.75 182 GLY A O 1
ATOM 1395 N N . GLY A 1 183 ? -4.125 -8.408 -6.455 1.00 80.25 183 GLY A N 1
ATOM 1396 C CA . GLY A 1 183 ? -3.922 -7.365 -5.439 1.00 80.25 183 GLY A CA 1
ATOM 1397 C C . GLY A 1 183 ? -2.549 -7.403 -4.760 1.00 80.25 183 GLY A C 1
ATOM 1398 O O . GLY A 1 183 ? -2.397 -6.891 -3.653 1.00 80.25 183 GLY A O 1
ATOM 1399 N N . ARG A 1 184 ? -1.562 -8.028 -5.409 1.00 85.19 184 ARG A N 1
ATOM 1400 C CA . ARG A 1 184 ? -0.163 -8.122 -4.973 1.00 85.19 184 ARG A CA 1
ATOM 1401 C C . ARG A 1 184 ? 0.756 -7.976 -6.180 1.00 85.19 184 ARG A C 1
ATOM 1403 O O . ARG A 1 184 ? 0.320 -8.245 -7.292 1.00 85.19 184 ARG A O 1
ATOM 1410 N N . LEU A 1 185 ? 2.007 -7.587 -5.960 1.00 90.75 185 LEU A N 1
ATOM 1411 C CA . LEU A 1 185 ? 3.025 -7.610 -7.005 1.00 90.75 185 LEU A CA 1
ATOM 1412 C C . LEU A 1 185 ? 3.521 -9.054 -7.162 1.00 90.75 185 LEU A C 1
ATOM 1414 O O . LEU A 1 185 ? 4.176 -9.569 -6.258 1.00 90.75 185 LEU A O 1
ATOM 1418 N N . GLN A 1 186 ? 3.156 -9.710 -8.260 1.00 91.00 186 GLN A N 1
ATOM 1419 C CA . GLN A 1 186 ? 3.540 -11.094 -8.558 1.00 91.00 186 GLN A CA 1
ATOM 1420 C C . GLN A 1 186 ? 4.905 -11.153 -9.235 1.00 91.00 186 GLN A C 1
ATOM 1422 O O . GLN A 1 186 ? 5.750 -11.958 -8.855 1.00 91.00 186 GLN A O 1
ATOM 1427 N N . ASP A 1 187 ? 5.109 -10.287 -10.227 1.00 91.81 187 ASP A N 1
ATOM 1428 C CA . ASP A 1 187 ? 6.330 -10.237 -11.018 1.00 91.81 187 ASP A CA 1
ATOM 1429 C C . ASP A 1 187 ? 6.564 -8.835 -11.591 1.00 91.81 187 ASP A C 1
ATOM 1431 O O . ASP A 1 187 ? 5.666 -7.989 -11.668 1.00 91.81 187 ASP A O 1
ATOM 1435 N N . VAL A 1 188 ? 7.807 -8.595 -11.986 1.00 92.38 188 VAL A N 1
ATOM 1436 C CA . VAL A 1 188 ? 8.265 -7.384 -12.649 1.00 92.38 188 VAL A CA 1
ATOM 1437 C C . VAL A 1 188 ? 9.135 -7.800 -13.826 1.00 92.38 188 VAL A C 1
ATOM 1439 O O . VAL A 1 188 ? 10.203 -8.387 -13.645 1.00 92.38 188 VAL A O 1
ATOM 1442 N N . ILE A 1 189 ? 8.685 -7.480 -15.035 1.00 92.00 189 ILE A N 1
ATOM 1443 C CA . ILE A 1 189 ? 9.363 -7.844 -16.278 1.00 92.00 189 ILE A CA 1
ATOM 1444 C C . ILE A 1 189 ? 10.034 -6.593 -16.833 1.00 92.00 189 ILE A C 1
ATOM 1446 O O . ILE A 1 189 ? 9.352 -5.657 -17.253 1.00 92.00 189 ILE A O 1
ATOM 1450 N N . ASP A 1 190 ? 11.365 -6.590 -16.846 1.00 86.12 190 ASP A N 1
ATOM 1451 C CA . ASP A 1 190 ? 12.154 -5.563 -17.521 1.00 86.12 190 ASP A CA 1
ATOM 1452 C C . ASP A 1 190 ? 11.880 -5.636 -19.027 1.00 86.12 190 ASP A C 1
ATOM 1454 O O . ASP A 1 190 ? 12.049 -6.679 -19.663 1.00 86.12 190 ASP A O 1
ATOM 1458 N N . LEU A 1 191 ? 11.409 -4.534 -19.602 1.00 81.81 191 LEU A N 1
ATOM 1459 C CA . LEU A 1 191 ? 11.208 -4.417 -21.036 1.00 81.81 191 LEU A CA 1
ATOM 1460 C C . LEU A 1 191 ? 12.404 -3.660 -21.594 1.00 81.81 191 LEU A C 1
ATOM 1462 O O . LEU A 1 191 ? 12.631 -2.505 -21.232 1.00 81.81 191 LEU A O 1
ATOM 1466 N N . GLU A 1 192 ? 13.163 -4.306 -22.479 1.00 66.62 192 GLU A N 1
ATOM 1467 C CA . GLU A 1 192 ? 14.234 -3.615 -23.192 1.00 66.62 192 GLU A CA 1
ATOM 1468 C C . GLU A 1 192 ? 13.686 -2.342 -23.861 1.00 66.62 192 GLU A C 1
ATOM 1470 O O . GLU A 1 192 ? 12.539 -2.337 -24.340 1.00 66.62 192 GLU A O 1
ATOM 1475 N N . PRO A 1 193 ? 14.477 -1.254 -23.899 1.00 54.97 193 PRO A N 1
ATOM 1476 C CA . PRO A 1 193 ? 14.087 -0.074 -24.642 1.00 54.97 193 PRO A CA 1
ATOM 1477 C C . PRO A 1 193 ? 13.846 -0.490 -26.093 1.00 54.97 193 PRO A C 1
ATOM 1479 O O . PRO A 1 193 ? 14.735 -1.024 -26.755 1.00 54.97 193 PRO A O 1
ATOM 1482 N N . THR A 1 194 ? 12.638 -0.255 -26.606 1.00 42.25 194 THR A N 1
ATOM 1483 C CA . THR A 1 194 ? 12.411 -0.305 -28.049 1.00 42.25 194 THR A CA 1
ATOM 1484 C C . THR A 1 194 ? 13.322 0.743 -28.665 1.00 42.25 194 THR A C 1
ATOM 1486 O O . THR A 1 194 ? 13.122 1.929 -28.408 1.00 42.25 194 THR A O 1
ATOM 1489 N N . ALA A 1 195 ? 14.333 0.298 -29.414 1.00 34.28 195 ALA A N 1
ATOM 1490 C CA . ALA A 1 195 ? 15.163 1.168 -30.230 1.00 34.28 195 ALA A CA 1
ATOM 1491 C C . ALA A 1 195 ? 14.232 2.020 -31.105 1.00 34.28 195 ALA A C 1
ATOM 1493 O O . ALA A 1 195 ? 13.515 1.481 -31.952 1.00 34.28 195 ALA A O 1
ATOM 1494 N N . GLY A 1 196 ? 14.174 3.314 -30.798 1.00 32.91 196 GLY A N 1
ATOM 1495 C CA . GLY A 1 196 ? 13.572 4.330 -31.655 1.00 32.91 196 GLY A CA 1
ATOM 1496 C C . GLY A 1 196 ? 14.571 4.778 -32.702 1.00 32.91 196 GLY A C 1
ATOM 1497 O O . GLY A 1 196 ? 15.770 4.866 -32.350 1.00 32.91 196 GLY A O 1
#

pLDDT: mean 80.61, std 18.01, range [30.2, 97.19]